Protein AF-A0A1V5STS3-F1 (afdb_monomer)

Secondary structure (DSSP, 8-state):
----------HHHHHHHHHHHHHHHHHHHHH-HHHHTT----HHHHHHHHHHHHHHT-HHHHHHHGGG--S-HHHHHHHHHH---HHHHHHHHHHHHHHHHHHHHTS--S-HHHHHHHHHHT---HHHHHHHHHHHHHHHHHHHHHSS--HHHHHHHHHHHTHHHHHHHHHHSHHHHHHHHHHHHHHHHHHHHHHHHHHHHHHHHHHHHHHHHHHHHHHHHH--HHHHHHHHHHHHHHHHH-TT----GGGG-

Mean predicted aligned error: 10.75 Å

Solvent-accessible surface area (backbone atoms only — not comparable to full-atom values): 13861 Å² total; per-residue (Å²): 142,80,80,81,79,81,62,92,67,52,72,66,58,51,52,51,54,32,47,54,44,35,50,46,52,50,51,52,40,70,70,31,70,78,57,52,69,65,78,70,81,53,65,66,43,48,52,47,51,16,49,49,55,51,42,73,71,36,68,70,46,48,72,68,43,54,90,52,56,69,93,48,70,66,57,56,56,46,56,44,69,75,45,88,50,56,69,56,39,20,47,39,28,37,52,41,16,54,50,46,52,45,39,70,31,56,67,41,88,59,56,69,74,55,51,48,43,39,53,72,66,66,53,86,47,72,64,61,56,49,26,32,52,23,20,44,49,14,19,53,35,42,30,62,74,68,74,44,91,43,73,67,31,52,36,30,42,51,42,34,78,40,44,54,61,56,42,49,50,43,43,68,36,30,65,64,50,52,52,47,52,52,54,50,51,53,52,53,51,55,54,48,52,57,50,49,56,48,49,52,51,50,53,50,47,52,56,46,48,53,53,28,52,53,25,43,51,44,24,75,74,67,66,41,73,64,29,52,54,49,26,53,53,38,52,54,52,42,39,72,72,35,83,82,58,82,82,68,75,73,77,76,109

pLDDT: mean 85.76, std 12.09, range [33.47, 98.0]

Structure (mmCIF, N/CA/C/O backbone):
data_AF-A0A1V5STS3-F1
#
_entry.id   AF-A0A1V5STS3-F1
#
loop_
_atom_site.group_PDB
_atom_site.id
_atom_site.type_symbol
_atom_site.label_atom_id
_atom_site.label_alt_id
_atom_site.label_comp_id
_atom_site.label_asym_id
_atom_site.label_entity_id
_atom_site.label_seq_id
_atom_site.pdbx_PDB_ins_code
_atom_site.Cartn_x
_atom_site.Cartn_y
_atom_site.Cartn_z
_atom_site.occupancy
_atom_site.B_iso_or_equiv
_atom_site.auth_seq_id
_atom_site.auth_comp_id
_atom_site.auth_asym_id
_atom_site.auth_atom_id
_atom_site.pdbx_PDB_model_num
ATOM 1 N N . MET A 1 1 ? 19.341 14.153 -6.797 1.00 33.47 1 MET A N 1
ATOM 2 C CA . MET A 1 1 ? 18.057 13.786 -7.427 1.00 33.47 1 MET A CA 1
ATOM 3 C C . MET A 1 1 ? 18.173 12.351 -7.895 1.00 33.47 1 MET A C 1
ATOM 5 O O . MET A 1 1 ? 18.957 12.094 -8.794 1.00 33.47 1 MET A O 1
ATOM 9 N N . GLY A 1 2 ? 17.479 11.427 -7.247 1.00 34.09 2 GLY A N 1
ATOM 10 C CA . GLY A 1 2 ? 17.520 10.009 -7.593 1.00 34.09 2 GLY A CA 1
ATOM 11 C C . GLY A 1 2 ? 16.286 9.337 -7.023 1.00 34.09 2 GLY A C 1
ATOM 12 O O . GLY A 1 2 ? 16.384 8.616 -6.042 1.00 34.09 2 GLY A O 1
ATOM 13 N N . GLY A 1 3 ? 15.119 9.674 -7.576 1.00 38.34 3 GLY A N 1
ATOM 14 C CA . GLY A 1 3 ? 13.902 8.923 -7.300 1.00 38.34 3 GLY A CA 1
ATOM 15 C C . GLY A 1 3 ? 14.048 7.569 -7.976 1.00 38.34 3 GLY A C 1
ATOM 16 O O . GLY A 1 3 ? 14.096 7.498 -9.205 1.00 38.34 3 GLY A O 1
ATOM 17 N N . PHE A 1 4 ? 14.195 6.511 -7.184 1.00 41.38 4 PHE A N 1
ATOM 18 C CA . PHE A 1 4 ? 14.101 5.151 -7.689 1.00 41.38 4 PHE A CA 1
ATOM 19 C C . PHE A 1 4 ? 12.668 4.960 -8.188 1.00 41.38 4 PHE A C 1
ATOM 21 O O . PHE A 1 4 ? 11.741 4.836 -7.401 1.00 41.38 4 PHE A O 1
ATOM 28 N N . LEU A 1 5 ? 12.497 5.028 -9.510 1.00 43.94 5 LEU A N 1
ATOM 29 C CA . LEU A 1 5 ? 11.238 4.812 -10.215 1.00 43.94 5 LEU A CA 1
ATOM 30 C C . LEU A 1 5 ? 10.739 3.382 -9.960 1.00 43.94 5 LEU A C 1
ATOM 32 O O . LEU A 1 5 ? 10.979 2.487 -10.774 1.00 43.94 5 LEU A O 1
ATOM 36 N N . PHE A 1 6 ? 9.993 3.166 -8.878 1.00 46.91 6 PHE A N 1
ATOM 37 C CA . PHE A 1 6 ? 9.051 2.057 -8.795 1.00 46.91 6 PHE A CA 1
ATOM 38 C C . PHE A 1 6 ? 7.836 2.404 -9.666 1.00 46.91 6 PHE A C 1
ATOM 40 O O . PHE A 1 6 ? 6.794 2.854 -9.231 1.00 46.91 6 PHE A O 1
ATOM 47 N N . PHE A 1 7 ? 8.051 2.251 -10.972 1.00 55.94 7 PHE A N 1
ATOM 48 C CA . PHE A 1 7 ? 7.077 2.032 -12.040 1.00 55.94 7 PHE A CA 1
ATOM 49 C C . PHE A 1 7 ? 5.691 2.699 -11.963 1.00 55.94 7 PHE A C 1
ATOM 51 O O . PHE A 1 7 ? 4.837 2.378 -11.145 1.00 55.94 7 PHE A O 1
ATOM 58 N N . GLN A 1 8 ? 5.371 3.448 -13.024 1.00 62.00 8 GLN A N 1
ATOM 59 C CA . GLN A 1 8 ? 3.995 3.560 -13.515 1.00 62.00 8 GLN A CA 1
ATOM 60 C C . GLN A 1 8 ? 3.482 2.157 -13.896 1.00 62.00 8 GLN A C 1
ATOM 62 O O . GLN A 1 8 ? 3.651 1.724 -15.036 1.00 62.00 8 GLN A O 1
ATOM 67 N N . LEU A 1 9 ? 2.926 1.427 -12.929 1.00 68.38 9 LEU A N 1
ATOM 68 C CA . LEU A 1 9 ? 2.167 0.201 -13.172 1.00 68.38 9 LEU A CA 1
ATOM 69 C C . LEU A 1 9 ? 0.995 0.533 -14.089 1.00 68.38 9 LEU A C 1
ATOM 71 O O . LEU A 1 9 ? 0.327 1.558 -13.903 1.00 68.38 9 LEU A O 1
ATOM 75 N N . SER A 1 10 ? 0.712 -0.342 -15.047 1.00 77.81 10 SER A N 1
ATOM 76 C CA . SER A 1 10 ? -0.559 -0.274 -15.759 1.00 77.81 10 SER A CA 1
ATOM 77 C C . SER A 1 10 ? -1.721 -0.498 -14.783 1.00 77.81 10 SER A C 1
ATOM 79 O O . SER A 1 10 ? -1.573 -1.130 -13.731 1.00 77.81 10 SER A O 1
ATOM 81 N N . ASN A 1 11 ? -2.907 0.004 -15.133 1.00 76.25 11 ASN A N 1
ATOM 82 C CA . ASN A 1 11 ? -4.106 -0.261 -14.334 1.00 76.25 11 ASN A CA 1
ATOM 83 C C . ASN A 1 11 ? -4.382 -1.771 -14.216 1.00 76.25 11 ASN A C 1
ATOM 85 O O . ASN A 1 11 ? -4.812 -2.224 -13.163 1.00 76.25 11 ASN A O 1
ATOM 89 N N . GLU A 1 12 ? -4.087 -2.560 -15.252 1.00 79.94 12 GLU A N 1
ATOM 90 C CA . GLU A 1 12 ? -4.292 -4.014 -15.240 1.00 79.94 12 GLU A CA 1
ATOM 91 C C . GLU A 1 12 ? -3.360 -4.738 -14.259 1.00 79.94 12 GLU A C 1
ATOM 93 O O . GLU A 1 12 ? -3.806 -5.621 -13.524 1.00 79.94 12 GLU A O 1
ATOM 98 N N . GLU A 1 13 ? -2.084 -4.346 -14.196 1.00 81.50 13 GLU A N 1
ATOM 99 C CA . GLU A 1 13 ? -1.120 -4.902 -13.235 1.00 81.50 13 GLU A CA 1
ATOM 100 C C . GLU A 1 13 ? -1.516 -4.561 -11.796 1.00 81.50 13 GLU A C 1
ATOM 102 O O . GLU A 1 13 ? -1.481 -5.428 -10.922 1.00 81.50 13 GLU A O 1
ATOM 107 N N . ARG A 1 14 ? -1.959 -3.320 -11.561 1.00 85.00 14 ARG A N 1
ATOM 108 C CA . ARG A 1 14 ? -2.473 -2.878 -10.260 1.00 85.00 14 ARG A CA 1
ATOM 109 C C . ARG A 1 14 ? -3.686 -3.699 -9.824 1.00 85.00 14 ARG A C 1
ATOM 111 O O . ARG A 1 14 ? -3.704 -4.220 -8.713 1.00 85.00 14 ARG A O 1
ATOM 118 N N . GLU A 1 15 ? -4.684 -3.829 -10.691 1.00 84.00 15 GLU A N 1
ATOM 119 C CA . GLU A 1 15 ? -5.896 -4.603 -10.405 1.00 84.00 15 GLU A CA 1
ATOM 120 C C . GLU A 1 15 ? -5.578 -6.079 -10.146 1.00 84.00 15 GLU A C 1
ATOM 122 O O . GLU A 1 15 ? -6.133 -6.686 -9.233 1.00 84.00 15 GLU A O 1
ATOM 127 N N . SER A 1 16 ? -4.645 -6.657 -10.904 1.00 85.19 16 SER A N 1
ATOM 128 C CA . SER A 1 16 ? -4.220 -8.049 -10.720 1.00 85.19 16 SER A CA 1
ATOM 129 C C . SER A 1 16 ? -3.519 -8.263 -9.376 1.00 85.19 16 SER A C 1
ATOM 131 O O . SER A 1 16 ? -3.814 -9.232 -8.679 1.00 85.19 16 SER A O 1
ATOM 133 N N . ALA A 1 17 ? -2.648 -7.333 -8.973 1.00 88.94 17 ALA A N 1
ATOM 134 C CA . ALA A 1 17 ? -1.980 -7.364 -7.674 1.00 88.94 17 ALA A CA 1
ATOM 135 C C . ALA A 1 17 ? -2.977 -7.268 -6.507 1.00 88.94 17 ALA A C 1
ATOM 137 O O . ALA A 1 17 ? -2.919 -8.054 -5.561 1.00 88.94 17 ALA A O 1
ATOM 138 N N . ILE A 1 18 ? -3.942 -6.349 -6.599 1.00 89.88 18 ILE A N 1
ATOM 139 C CA . ILE A 1 18 ? -4.995 -6.193 -5.589 1.00 89.88 18 ILE A CA 1
ATOM 140 C C . ILE A 1 18 ? -5.873 -7.448 -5.520 1.00 89.88 18 ILE A C 1
ATOM 142 O O . ILE A 1 18 ? -6.196 -7.902 -4.422 1.00 89.88 18 ILE A O 1
ATOM 146 N N . ARG A 1 19 ? -6.233 -8.047 -6.664 1.00 88.38 19 ARG A N 1
ATOM 147 C CA . ARG A 1 19 ? -7.007 -9.300 -6.707 1.00 88.38 19 ARG A CA 1
ATOM 148 C C . ARG A 1 19 ? -6.279 -10.453 -6.037 1.00 88.38 19 ARG A C 1
ATOM 150 O O . ARG A 1 19 ? -6.906 -11.153 -5.256 1.00 88.38 19 ARG A O 1
ATOM 157 N N . TYR A 1 20 ? -4.978 -10.609 -6.275 1.00 92.00 20 TYR A N 1
ATOM 158 C CA . TYR A 1 20 ? -4.179 -11.637 -5.606 1.00 92.00 20 TYR A CA 1
ATOM 159 C C . TYR A 1 20 ? -4.257 -11.506 -4.076 1.00 92.00 20 TYR A C 1
ATOM 161 O O . TYR A 1 20 ? -4.536 -12.472 -3.365 1.00 92.00 20 TYR A O 1
ATOM 169 N N . LEU A 1 21 ? -4.067 -10.289 -3.557 1.00 94.31 21 LEU A N 1
ATOM 170 C CA . LEU A 1 21 ? -4.136 -10.020 -2.117 1.00 94.31 21 LEU A CA 1
ATOM 171 C C . LEU A 1 21 ? -5.551 -10.234 -1.561 1.00 94.31 21 LEU A C 1
ATOM 173 O O . LEU A 1 21 ? -5.714 -10.779 -0.468 1.00 94.31 21 LEU A O 1
ATOM 177 N N . LEU A 1 22 ? -6.579 -9.853 -2.321 1.00 93.19 22 LEU A N 1
ATOM 178 C CA . LEU A 1 22 ? -7.971 -10.107 -1.967 1.00 93.19 22 LEU A CA 1
ATOM 179 C C . LEU A 1 22 ? -8.273 -11.612 -1.915 1.00 93.19 22 LEU A C 1
ATOM 181 O O . LEU A 1 22 ? -8.892 -12.075 -0.962 1.00 93.19 22 LEU A O 1
ATOM 185 N N . GLU A 1 23 ? -7.811 -12.392 -2.890 1.00 91.38 23 GLU A N 1
ATOM 186 C CA . GLU A 1 23 ? -7.965 -13.849 -2.906 1.00 91.38 23 GLU A CA 1
ATOM 187 C C . GLU A 1 23 ? -7.288 -14.504 -1.698 1.00 91.38 23 GLU A C 1
ATOM 189 O O . GLU A 1 23 ? -7.885 -15.384 -1.073 1.00 91.38 23 GLU A O 1
ATOM 194 N N . ALA A 1 24 ? -6.098 -14.040 -1.303 1.00 92.50 24 ALA A N 1
ATOM 195 C CA . ALA A 1 24 ? -5.427 -14.510 -0.091 1.00 92.50 24 ALA A C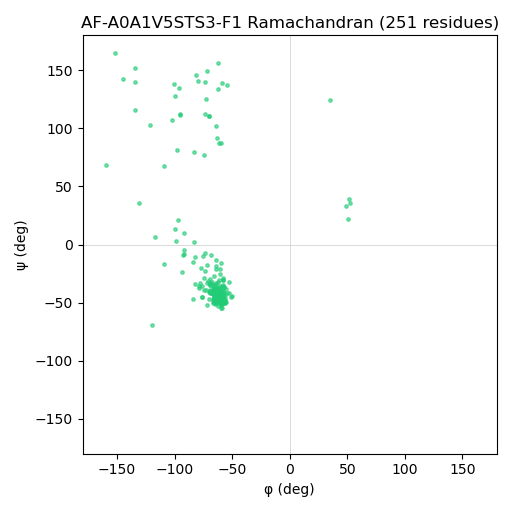A 1
ATOM 196 C C . ALA A 1 24 ? -6.271 -14.245 1.172 1.00 92.50 24 ALA A C 1
ATOM 198 O O . ALA A 1 24 ? -6.468 -15.146 1.994 1.00 92.50 24 ALA A O 1
ATOM 199 N N . ILE A 1 25 ? -6.839 -13.038 1.298 1.00 93.00 25 ILE A N 1
ATOM 200 C CA . ILE A 1 25 ? -7.749 -12.665 2.395 1.00 93.00 25 ILE A CA 1
ATOM 201 C C . ILE A 1 25 ? -8.980 -13.579 2.424 1.00 93.00 25 ILE A C 1
ATOM 203 O O . ILE A 1 25 ? -9.309 -14.145 3.471 1.00 93.00 25 ILE A O 1
ATOM 207 N N . LEU A 1 26 ? -9.650 -13.752 1.281 1.00 90.19 26 LEU A N 1
ATOM 208 C CA . LEU A 1 26 ? -10.866 -14.562 1.171 1.00 90.19 26 LEU A CA 1
ATOM 209 C C . LEU A 1 26 ? -10.588 -16.038 1.481 1.00 90.19 26 LEU A C 1
ATOM 211 O O . LEU A 1 26 ? -11.335 -16.661 2.234 1.00 90.19 26 LEU A O 1
ATOM 215 N N . LYS A 1 27 ? -9.466 -16.580 0.998 1.00 89.38 27 LYS A N 1
ATOM 216 C CA . LYS A 1 27 ? -9.027 -17.952 1.279 1.00 89.38 27 LYS A CA 1
ATOM 217 C C . LYS A 1 27 ? -8.834 -18.197 2.776 1.00 89.38 27 LYS A C 1
ATOM 219 O O . LYS A 1 27 ? -9.274 -19.225 3.295 1.00 89.38 27 LYS A O 1
ATOM 224 N N . VAL A 1 28 ? -8.193 -17.274 3.493 1.00 89.44 28 VAL A N 1
ATOM 225 C CA . VAL A 1 28 ? -8.014 -17.381 4.951 1.00 89.44 28 VAL A CA 1
ATOM 226 C C . VAL A 1 28 ? -9.345 -17.283 5.689 1.00 89.44 28 VAL A C 1
ATOM 228 O O . VAL A 1 28 ? -9.585 -18.064 6.609 1.00 89.44 28 VAL A O 1
ATOM 231 N N . ARG A 1 29 ? -10.214 -16.355 5.282 1.00 85.56 29 ARG A N 1
ATOM 232 C CA . ARG A 1 29 ? -11.552 -16.199 5.862 1.00 85.56 29 ARG A CA 1
ATOM 233 C C . ARG A 1 29 ? -12.370 -17.485 5.735 1.00 85.56 29 ARG A C 1
ATOM 235 O O . ARG A 1 29 ? -12.941 -17.935 6.723 1.00 85.56 29 ARG A O 1
ATOM 242 N N . ASP A 1 30 ? -12.402 -18.072 4.543 1.00 84.25 30 ASP A N 1
ATOM 243 C CA . ASP A 1 30 ? -13.254 -19.226 4.235 1.00 84.25 30 ASP A CA 1
ATOM 244 C C . ASP A 1 30 ? -12.720 -20.526 4.849 1.00 84.25 30 ASP A C 1
ATOM 246 O O . ASP A 1 30 ? -13.488 -21.425 5.188 1.00 84.25 30 ASP A O 1
ATOM 250 N N . SER A 1 31 ? -11.400 -20.622 5.025 1.00 83.12 31 SER A N 1
ATOM 251 C CA . SER A 1 31 ? -10.750 -21.796 5.615 1.00 83.12 31 SER A CA 1
ATOM 252 C C . SER A 1 31 ? -10.721 -21.798 7.144 1.00 83.12 31 SER A C 1
ATOM 254 O O . SER A 1 31 ? -10.461 -22.847 7.732 1.00 83.12 31 SER A O 1
ATOM 256 N N . ASP A 1 32 ? -10.982 -20.667 7.808 1.00 80.12 32 ASP A N 1
ATOM 257 C CA . ASP A 1 32 ? -11.026 -20.580 9.268 1.00 80.12 32 ASP A CA 1
ATOM 258 C C . ASP A 1 32 ? -12.465 -20.719 9.797 1.00 80.12 32 ASP A C 1
ATOM 260 O O . ASP A 1 32 ? -13.265 -19.790 9.664 1.00 80.12 32 ASP A O 1
ATOM 264 N N . PRO A 1 33 ? -12.805 -21.822 10.490 1.00 76.06 33 PRO A N 1
ATOM 265 C CA . PRO A 1 33 ? -14.141 -22.017 11.040 1.00 76.06 33 PRO A CA 1
ATOM 266 C C . PRO A 1 33 ? -14.568 -20.954 12.057 1.00 76.06 33 PRO A C 1
ATOM 268 O O . PRO A 1 33 ? -15.767 -20.800 12.278 1.00 76.06 33 PRO A O 1
ATOM 271 N N . GLU A 1 34 ? -13.645 -20.274 12.744 1.00 73.81 34 GLU A N 1
ATOM 272 C CA . GLU A 1 34 ? -13.985 -19.182 13.671 1.00 73.81 34 GLU A CA 1
ATOM 273 C C . GLU A 1 34 ? -14.347 -17.893 12.931 1.00 73.81 34 GLU A C 1
ATOM 275 O O . GLU A 1 34 ? -15.249 -17.177 13.364 1.00 73.81 34 GLU A O 1
ATOM 280 N N . LEU A 1 35 ? -13.686 -17.619 11.803 1.00 73.38 35 LEU A N 1
ATOM 281 C CA . LEU A 1 35 ? -13.970 -16.453 10.965 1.00 73.38 35 LEU A CA 1
ATOM 282 C C . LEU A 1 35 ? -15.218 -16.684 10.100 1.00 73.38 35 LEU A C 1
ATOM 284 O O . LEU A 1 35 ? -16.045 -15.785 9.963 1.00 73.38 35 LEU A O 1
ATOM 288 N N . ALA A 1 36 ? -15.406 -17.906 9.595 1.00 68.56 36 ALA A N 1
ATOM 289 C CA . ALA A 1 36 ? -16.532 -18.282 8.744 1.00 68.56 36 ALA A CA 1
ATOM 290 C C . ALA A 1 36 ? -17.880 -18.356 9.491 1.00 68.56 36 ALA A C 1
ATOM 292 O O . ALA A 1 36 ? -18.927 -18.075 8.913 1.00 68.56 36 ALA A O 1
ATOM 293 N N . ARG A 1 37 ? -17.889 -18.720 10.785 1.00 61.03 37 ARG A N 1
ATOM 294 C CA . ARG A 1 37 ? -19.131 -18.948 11.559 1.00 61.03 37 ARG A CA 1
ATOM 295 C C . ARG A 1 37 ? -19.928 -17.689 11.901 1.00 61.03 37 ARG A C 1
ATOM 297 O O . ARG A 1 37 ? -21.087 -17.804 12.287 1.00 61.03 37 ARG A O 1
ATOM 304 N N . GLY A 1 38 ? -19.331 -16.506 11.823 1.00 58.19 38 GLY A N 1
ATOM 305 C CA . GLY A 1 38 ? -19.933 -15.312 12.411 1.00 58.19 38 GLY A CA 1
ATOM 306 C C . GLY A 1 38 ? -20.825 -14.463 11.508 1.00 58.19 38 GLY A C 1
ATOM 307 O O . GLY A 1 38 ? -21.165 -13.357 11.916 1.00 58.19 38 GLY A O 1
ATOM 308 N N . ASN A 1 39 ? -21.193 -14.922 10.302 1.00 54.47 39 ASN A N 1
ATOM 309 C CA . ASN A 1 39 ? -21.866 -14.082 9.292 1.00 54.47 39 ASN A CA 1
ATOM 310 C C . ASN A 1 39 ? -21.150 -12.727 9.088 1.00 54.47 39 ASN A C 1
ATOM 312 O O . ASN A 1 39 ? -21.782 -11.693 8.864 1.00 54.47 39 ASN A O 1
ATOM 316 N N . PHE A 1 40 ? -19.821 -12.715 9.221 1.00 60.09 40 PHE A N 1
ATOM 317 C CA . PHE A 1 40 ? -19.004 -11.514 9.104 1.00 60.09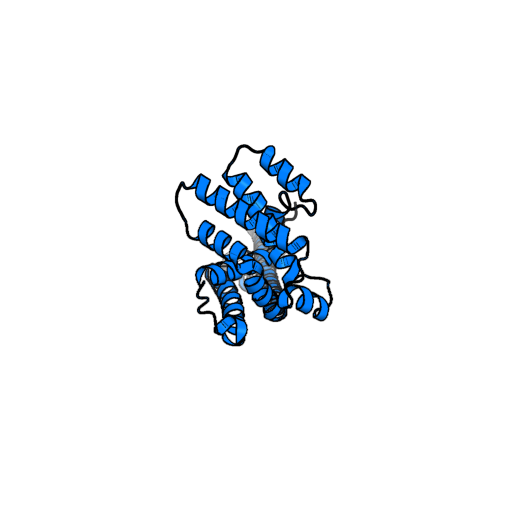 40 PHE A CA 1
ATOM 318 C C . PHE A 1 40 ? -18.719 -11.240 7.623 1.00 60.09 40 PHE A C 1
ATOM 320 O O . PHE A 1 40 ? -17.663 -11.584 7.096 1.00 60.09 40 PHE A O 1
ATOM 327 N N . PHE A 1 41 ? -19.704 -10.656 6.948 1.00 64.00 41 PHE A N 1
ATOM 328 C CA . PHE A 1 41 ? -19.612 -10.230 5.554 1.00 64.00 41 PHE A CA 1
ATOM 329 C C . PHE A 1 41 ? -19.292 -8.737 5.512 1.00 64.00 41 PHE A C 1
ATOM 331 O O . PHE A 1 41 ? -20.176 -7.890 5.437 1.00 64.00 41 PHE A O 1
ATOM 338 N N . ASP A 1 42 ? -18.008 -8.429 5.679 1.00 86.25 42 ASP A N 1
ATOM 339 C CA . ASP A 1 42 ? -17.471 -7.088 5.465 1.00 86.25 42 ASP A CA 1
ATOM 340 C C . ASP A 1 42 ? -16.601 -7.122 4.194 1.00 86.25 42 ASP A C 1
ATOM 342 O O . ASP A 1 42 ? -15.371 -7.057 4.241 1.00 86.25 42 ASP A O 1
ATOM 346 N N . GLU A 1 43 ? -17.238 -7.322 3.030 1.00 88.50 43 GLU A N 1
ATOM 347 C CA . GLU A 1 43 ? -16.563 -7.332 1.722 1.00 88.50 43 GLU A CA 1
ATOM 348 C C . GLU A 1 43 ? -15.779 -6.040 1.483 1.00 88.50 43 GLU A C 1
ATOM 350 O O . GLU A 1 43 ? -14.670 -6.071 0.954 1.00 88.50 43 GLU A O 1
ATOM 355 N N . ASP A 1 44 ? -16.336 -4.916 1.921 1.00 93.12 44 ASP A N 1
ATOM 356 C CA . ASP A 1 44 ? -15.715 -3.598 1.868 1.00 93.12 44 ASP A CA 1
ATOM 357 C C . ASP A 1 44 ? -14.415 -3.527 2.681 1.00 93.12 44 ASP A C 1
ATOM 359 O O . ASP A 1 44 ? -13.430 -2.955 2.209 1.00 93.12 44 ASP A O 1
ATOM 363 N N . VAL A 1 45 ? -14.366 -4.163 3.855 1.00 94.69 45 VAL A N 1
ATOM 364 C CA . VAL A 1 45 ? -13.137 -4.252 4.654 1.00 94.69 45 VAL A CA 1
ATOM 365 C C . VAL A 1 45 ? -12.111 -5.160 3.979 1.00 94.69 45 VAL A C 1
ATOM 367 O O . VAL A 1 45 ? -10.936 -4.805 3.933 1.00 94.69 45 VAL A O 1
ATOM 370 N N . ASN A 1 46 ? -12.521 -6.287 3.390 1.00 93.19 46 ASN A N 1
ATOM 371 C CA . ASN A 1 46 ? -11.592 -7.158 2.655 1.00 93.19 46 ASN A CA 1
ATOM 372 C C . ASN A 1 46 ? -10.943 -6.416 1.478 1.00 93.19 46 ASN A C 1
ATOM 374 O O . ASN A 1 46 ? -9.728 -6.487 1.288 1.00 93.19 46 ASN A O 1
ATOM 378 N N . VAL A 1 47 ? -11.744 -5.659 0.723 1.00 94.31 47 VAL A N 1
ATOM 379 C CA . VAL A 1 47 ? -11.253 -4.813 -0.370 1.00 94.31 47 VAL A CA 1
ATOM 380 C C . VAL A 1 47 ? -10.306 -3.741 0.165 1.00 94.31 47 VAL A C 1
ATOM 382 O O . VAL A 1 47 ? -9.233 -3.549 -0.407 1.00 94.31 47 VAL A O 1
ATOM 385 N N . TYR A 1 48 ? -10.650 -3.079 1.271 1.00 96.44 48 TYR A N 1
ATOM 386 C CA . TYR A 1 48 ? -9.782 -2.083 1.900 1.00 96.44 48 TYR A CA 1
ATOM 387 C C . TYR A 1 48 ? -8.432 -2.668 2.319 1.00 96.44 48 TYR A C 1
ATOM 389 O O . TYR A 1 48 ? -7.397 -2.094 1.997 1.00 96.44 48 TYR A O 1
ATOM 397 N N . LEU A 1 49 ? -8.425 -3.822 2.990 1.00 96.69 49 LEU A N 1
ATOM 398 C CA . LEU A 1 49 ? -7.197 -4.480 3.435 1.00 96.69 49 LEU A CA 1
ATOM 399 C C . LEU A 1 49 ? -6.322 -4.907 2.251 1.00 96.69 49 LEU A C 1
ATOM 401 O O . LEU A 1 49 ? -5.110 -4.720 2.308 1.00 96.69 49 LEU A O 1
ATOM 405 N N . ALA A 1 50 ? -6.912 -5.408 1.161 1.00 95.62 50 ALA A N 1
ATOM 406 C CA . ALA A 1 50 ? -6.166 -5.730 -0.056 1.00 95.62 50 ALA A CA 1
ATOM 407 C C . ALA A 1 50 ? -5.490 -4.484 -0.657 1.00 95.62 50 ALA A C 1
ATOM 409 O O . ALA A 1 50 ? -4.309 -4.522 -1.000 1.00 95.62 50 ALA A O 1
ATOM 410 N N . HIS A 1 51 ? -6.211 -3.359 -0.724 1.00 95.19 51 HIS A N 1
ATOM 411 C CA . HIS A 1 51 ? -5.652 -2.087 -1.190 1.00 95.19 51 HIS A CA 1
ATOM 412 C C . HIS A 1 51 ? -4.577 -1.543 -0.248 1.00 95.19 51 HIS A C 1
ATOM 414 O O . HIS A 1 51 ? -3.573 -1.017 -0.720 1.00 95.19 51 HIS A O 1
ATOM 420 N N . LEU A 1 52 ? -4.766 -1.678 1.067 1.00 96.44 52 LEU A N 1
ATOM 421 C CA . LEU A 1 52 ? -3.777 -1.280 2.061 1.00 96.44 52 LEU A CA 1
ATOM 422 C C . LEU A 1 52 ? -2.487 -2.086 1.892 1.00 96.44 52 LEU A C 1
ATOM 424 O O . LEU A 1 52 ? -1.420 -1.497 1.791 1.00 96.44 52 LEU A O 1
ATOM 428 N N . LEU A 1 53 ? -2.569 -3.414 1.803 1.00 96.06 53 LEU A N 1
ATOM 429 C CA . LEU A 1 53 ? -1.399 -4.274 1.599 1.00 96.06 53 LEU A CA 1
ATOM 430 C C . LEU A 1 53 ? -0.693 -3.963 0.280 1.00 96.06 53 LEU A C 1
ATOM 432 O O . LEU A 1 53 ? 0.531 -3.868 0.247 1.00 96.06 53 LEU A O 1
ATOM 436 N N . PHE A 1 54 ? -1.456 -3.738 -0.791 1.00 93.94 54 PHE A N 1
ATOM 437 C CA . PHE A 1 54 ? -0.884 -3.305 -2.058 1.00 93.94 54 PHE A CA 1
ATOM 438 C C . PHE A 1 54 ? -0.146 -1.969 -1.903 1.00 93.94 54 PHE A C 1
ATOM 440 O O . PHE A 1 54 ? 1.014 -1.873 -2.289 1.00 93.94 54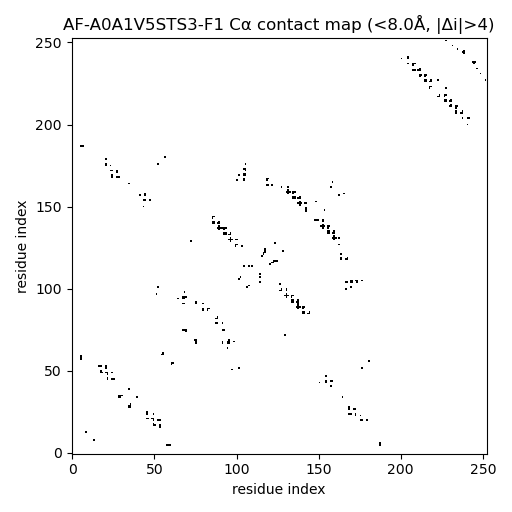 PHE A O 1
ATOM 447 N N . ALA A 1 55 ? -0.760 -0.966 -1.271 1.00 92.44 55 ALA A N 1
ATOM 448 C CA . ALA A 1 55 ? -0.119 0.322 -1.016 1.00 92.44 55 ALA A CA 1
ATOM 449 C C . ALA A 1 55 ? 1.159 0.178 -0.170 1.00 92.44 55 ALA A C 1
ATOM 451 O O . ALA A 1 55 ? 2.178 0.758 -0.520 1.00 92.44 55 ALA A O 1
ATOM 452 N N . MET A 1 56 ? 1.153 -0.666 0.866 1.00 92.62 56 MET A N 1
ATOM 453 C CA . MET A 1 56 ? 2.328 -0.947 1.706 1.00 92.62 56 MET A CA 1
ATOM 454 C C . MET A 1 56 ? 3.481 -1.618 0.942 1.00 92.62 56 MET A C 1
ATOM 456 O O . MET A 1 56 ? 4.619 -1.589 1.410 1.00 92.62 56 MET A O 1
ATOM 460 N N . SER A 1 57 ? 3.216 -2.218 -0.222 1.00 90.00 57 SER A N 1
ATOM 461 C CA . SER A 1 57 ? 4.255 -2.769 -1.100 1.00 90.00 57 SER A CA 1
ATOM 462 C C . SER A 1 57 ? 4.921 -1.718 -2.001 1.00 90.00 57 SER A C 1
ATOM 464 O O . SER A 1 57 ? 5.946 -2.011 -2.617 1.00 90.00 57 SER A O 1
ATOM 466 N N . LEU A 1 58 ? 4.366 -0.502 -2.066 1.00 87.19 58 LEU A N 1
ATOM 467 C CA . LEU A 1 58 ? 4.837 0.586 -2.922 1.00 87.19 58 LEU A CA 1
ATOM 468 C C . LEU A 1 58 ?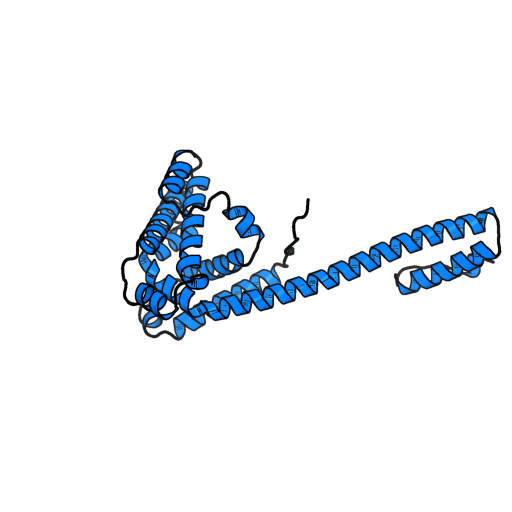 5.698 1.583 -2.128 1.00 87.19 58 LEU A C 1
ATOM 470 O O . LEU A 1 58 ? 5.229 2.108 -1.115 1.00 87.19 58 LEU A O 1
ATOM 474 N N . PRO A 1 59 ? 6.922 1.910 -2.579 1.00 85.06 59 PRO A N 1
ATOM 475 C CA . PRO A 1 59 ? 7.762 2.925 -1.935 1.00 85.06 59 PRO A CA 1
ATOM 476 C C . PRO A 1 59 ? 7.097 4.299 -1.837 1.00 85.06 59 PRO A C 1
ATOM 478 O O . PRO A 1 59 ? 7.223 4.969 -0.818 1.00 85.06 59 PRO A O 1
ATOM 481 N N . GLU A 1 60 ? 6.320 4.689 -2.850 1.00 85.50 60 GLU A N 1
ATOM 482 C CA . GLU A 1 60 ? 5.650 5.991 -2.909 1.00 85.50 60 GLU A CA 1
ATOM 483 C C . GLU A 1 60 ? 4.658 6.180 -1.759 1.00 85.50 60 GLU A C 1
ATOM 485 O O . GLU A 1 60 ? 4.426 7.300 -1.306 1.00 85.50 60 GLU A O 1
ATOM 490 N N . TYR A 1 61 ? 4.055 5.087 -1.282 1.00 89.06 61 TYR A N 1
ATOM 491 C CA . TYR A 1 61 ? 3.185 5.142 -0.117 1.00 89.06 61 TYR A CA 1
ATOM 492 C C . TYR A 1 61 ? 3.980 5.446 1.153 1.00 89.06 61 TYR A C 1
ATOM 494 O O . TYR A 1 61 ? 3.530 6.257 1.958 1.00 89.06 61 TYR A O 1
ATOM 502 N N . HIS A 1 62 ? 5.159 4.837 1.317 1.00 89.31 62 HIS A N 1
ATOM 503 C CA . HIS A 1 62 ? 6.033 5.088 2.466 1.00 89.31 62 HIS A CA 1
ATOM 504 C C . HIS A 1 62 ? 6.536 6.527 2.464 1.00 89.31 62 HIS A C 1
ATOM 506 O O . HIS A 1 62 ? 6.371 7.203 3.470 1.00 89.31 62 HIS A O 1
ATOM 512 N N . ASP A 1 63 ? 7.010 7.036 1.325 1.00 89.62 63 ASP A N 1
ATOM 513 C CA . ASP A 1 63 ? 7.448 8.435 1.192 1.00 89.62 63 ASP A CA 1
ATOM 514 C C . ASP A 1 63 ? 6.334 9.435 1.557 1.00 89.62 63 ASP A C 1
ATOM 516 O O . ASP A 1 63 ? 6.582 10.493 2.134 1.00 89.62 63 ASP A O 1
ATOM 520 N N . MET A 1 64 ? 5.087 9.100 1.219 1.00 92.00 64 MET A N 1
ATOM 521 C CA . MET A 1 64 ? 3.915 9.930 1.493 1.00 92.00 64 MET A CA 1
ATOM 522 C C . MET A 1 64 ? 3.436 9.816 2.951 1.00 92.00 64 MET A C 1
ATOM 524 O O . MET A 1 64 ? 2.977 10.803 3.527 1.00 92.00 64 MET A O 1
ATOM 528 N N . ALA A 1 65 ? 3.541 8.629 3.553 1.00 92.19 65 ALA A N 1
ATOM 529 C CA . ALA A 1 65 ? 3.096 8.345 4.914 1.00 92.19 65 ALA A CA 1
ATOM 530 C C . ALA A 1 65 ? 4.112 8.761 5.991 1.00 92.19 65 ALA A C 1
ATOM 532 O O . ALA A 1 65 ? 3.692 9.187 7.067 1.00 92.19 65 ALA A O 1
ATOM 533 N N . ASP A 1 66 ? 5.414 8.659 5.709 1.00 93.62 66 ASP A N 1
ATOM 534 C CA . ASP A 1 66 ? 6.522 8.865 6.655 1.00 93.62 66 ASP A CA 1
ATOM 535 C C . ASP A 1 66 ? 6.425 10.176 7.462 1.00 93.62 66 ASP A C 1
ATOM 537 O O . ASP A 1 66 ? 6.513 10.113 8.690 1.00 93.62 66 ASP A O 1
ATOM 541 N N . PRO A 1 67 ? 6.090 11.342 6.864 1.00 94.69 67 PRO A N 1
ATOM 542 C CA . PRO A 1 67 ? 5.966 12.598 7.612 1.00 94.69 67 PRO A CA 1
ATOM 543 C C . PRO A 1 67 ? 4.853 12.615 8.668 1.00 94.69 67 PRO A C 1
ATOM 545 O O . PRO A 1 67 ? 4.786 13.538 9.479 1.00 94.69 67 PRO A O 1
ATOM 548 N N . PHE A 1 68 ? 3.943 11.641 8.630 1.00 95.44 68 PHE A N 1
ATOM 549 C CA . PHE A 1 68 ? 2.775 11.559 9.499 1.00 95.44 68 PHE A CA 1
ATOM 550 C C . PHE A 1 68 ? 2.798 10.327 10.401 1.00 95.44 68 PHE A C 1
ATOM 552 O O . PHE A 1 68 ? 1.811 10.079 11.094 1.00 95.44 68 PHE A O 1
ATOM 559 N N . LEU A 1 69 ? 3.883 9.551 10.412 1.00 95.56 69 LEU A N 1
ATOM 560 C CA . LEU A 1 69 ? 4.033 8.370 11.257 1.00 95.56 69 LEU A CA 1
ATOM 561 C C . LEU A 1 69 ? 4.798 8.699 12.535 1.00 95.56 69 LEU A C 1
ATOM 563 O O . LEU A 1 69 ? 5.851 9.325 12.503 1.00 95.56 69 LEU A O 1
ATOM 567 N N . SER A 1 70 ? 4.296 8.220 13.674 1.00 94.38 70 SER A N 1
ATOM 568 C CA . SER A 1 70 ? 5.055 8.264 14.924 1.00 94.38 70 SER A CA 1
ATOM 569 C C . SER A 1 70 ? 4.792 7.051 15.812 1.00 94.38 70 SER A C 1
ATOM 571 O O . SER A 1 70 ? 3.674 6.536 15.949 1.00 94.38 70 SER A O 1
ATOM 573 N N . SER A 1 71 ? 5.854 6.594 16.475 1.00 89.56 71 SER A N 1
ATOM 574 C CA . SER A 1 71 ? 5.756 5.594 17.534 1.00 89.56 71 SER A CA 1
ATOM 575 C C . SER A 1 71 ? 5.173 6.167 18.830 1.00 89.56 71 SER A C 1
ATOM 577 O O . SER A 1 71 ? 4.617 5.395 19.610 1.00 89.56 71 SER A O 1
ATOM 579 N N . GLU A 1 72 ? 5.251 7.484 19.053 1.00 93.00 72 GLU A N 1
ATOM 580 C CA . GLU A 1 72 ? 4.830 8.167 20.283 1.00 93.00 72 GLU A CA 1
ATOM 581 C C . GLU A 1 72 ? 3.395 8.728 20.162 1.00 93.00 72 GLU A C 1
ATOM 583 O O . GLU A 1 72 ? 3.154 9.696 19.437 1.00 93.00 72 GLU A O 1
ATOM 588 N N . PRO A 1 73 ? 2.411 8.187 20.909 1.00 92.94 73 PRO A N 1
ATOM 589 C CA . PRO A 1 73 ? 1.021 8.642 20.832 1.00 92.94 73 PRO A CA 1
ATOM 590 C C . PRO A 1 73 ? 0.804 10.129 21.129 1.00 92.94 73 PRO A C 1
ATOM 592 O O . PRO A 1 73 ? -0.142 10.738 20.610 1.00 92.94 73 PRO A O 1
ATOM 595 N N . LYS A 1 74 ? 1.645 10.724 21.984 1.00 94.25 74 LYS A N 1
ATOM 596 C CA . LYS A 1 74 ? 1.554 12.152 22.315 1.00 94.25 74 LYS A CA 1
ATOM 597 C C . LYS A 1 74 ? 1.867 13.036 21.116 1.00 94.25 74 LYS A C 1
ATOM 599 O O . LYS A 1 74 ? 1.187 14.040 20.939 1.00 94.25 74 LYS A O 1
ATOM 604 N N . GLU A 1 75 ? 2.837 12.647 20.298 1.00 95.88 75 GLU A N 1
ATOM 605 C CA . GLU A 1 75 ? 3.240 13.393 19.108 1.00 95.88 75 GLU A CA 1
ATOM 606 C C . GLU A 1 75 ? 2.119 13.408 18.062 1.00 95.88 75 GLU A C 1
ATOM 608 O O . GLU A 1 75 ? 1.725 14.475 17.603 1.00 95.88 75 GLU A O 1
ATOM 613 N N . ILE A 1 76 ? 1.492 12.254 17.808 1.00 96.06 76 ILE A N 1
ATOM 614 C CA . ILE A 1 76 ? 0.319 12.144 16.920 1.00 96.06 76 ILE A CA 1
ATOM 615 C C . ILE A 1 76 ? -0.803 13.079 17.385 1.00 96.06 76 ILE A C 1
ATOM 617 O O . ILE A 1 76 ? -1.409 13.804 16.596 1.00 96.06 76 ILE A O 1
ATOM 621 N N . THR A 1 77 ? -1.082 13.073 18.691 1.00 94.75 77 THR A N 1
ATOM 622 C CA . THR A 1 77 ? -2.121 13.926 19.280 1.00 94.75 77 THR A CA 1
ATOM 623 C C . THR A 1 77 ? -1.774 15.410 19.148 1.00 94.75 77 THR A C 1
ATOM 625 O O . THR A 1 77 ? -2.669 16.234 18.965 1.00 94.75 77 THR A O 1
ATOM 628 N N . GLU A 1 78 ? -0.495 15.758 19.244 1.00 96.56 78 GLU A N 1
ATOM 629 C CA . GLU A 1 78 ? -0.008 17.124 19.092 1.00 96.56 78 GLU A CA 1
ATOM 630 C C . GLU A 1 78 ? -0.115 17.603 17.638 1.00 96.56 78 GLU A C 1
ATOM 632 O O . GLU A 1 78 ? -0.701 18.656 17.397 1.00 96.56 78 GLU A O 1
ATOM 637 N N . TRP A 1 79 ? 0.312 16.804 16.655 1.00 96.94 79 TRP A N 1
ATOM 638 C CA . TRP A 1 79 ? 0.160 17.133 15.230 1.00 96.94 79 TRP A CA 1
ATOM 639 C C . TRP A 1 79 ? -1.295 17.399 14.843 1.00 96.94 79 TRP A C 1
ATOM 641 O O . TRP A 1 79 ? -1.601 18.377 14.162 1.00 96.94 79 TRP A O 1
ATOM 651 N N . VAL A 1 80 ? -2.218 16.568 15.335 1.00 96.25 80 VAL A N 1
ATOM 652 C CA . VAL A 1 80 ? -3.661 16.735 15.106 1.00 96.25 80 VAL A CA 1
ATOM 653 C C . VAL A 1 80 ? -4.183 18.044 15.704 1.00 96.25 80 VAL A C 1
ATOM 655 O O . VAL A 1 80 ? -5.054 18.676 15.106 1.00 96.25 80 VAL A O 1
ATOM 658 N N . LYS A 1 81 ? -3.678 18.460 16.873 1.00 95.12 81 LYS A N 1
ATOM 659 C CA . LYS A 1 81 ? -4.061 19.730 17.513 1.00 95.12 81 LYS A CA 1
ATOM 660 C C . LYS A 1 81 ? -3.494 20.947 16.789 1.00 95.12 81 LYS A C 1
ATOM 662 O O . LYS A 1 81 ? -4.144 21.986 16.789 1.00 95.12 81 LYS A O 1
ATOM 667 N N . GLN A 1 82 ? -2.305 20.822 16.205 1.00 95.94 82 GLN A N 1
ATOM 668 C CA . GLN A 1 82 ? -1.607 21.915 15.526 1.00 95.94 82 GLN A CA 1
ATOM 669 C C . GLN A 1 82 ? -2.166 22.230 14.136 1.00 95.94 82 GLN A C 1
ATOM 671 O O . GLN A 1 82 ? -1.946 23.328 13.631 1.00 95.94 82 GLN A O 1
ATOM 676 N N . THR A 1 83 ? -2.887 21.296 13.515 1.00 94.62 83 THR A N 1
ATOM 677 C CA . THR A 1 83 ? -3.564 21.534 12.237 1.00 94.62 83 THR A CA 1
ATOM 678 C C . THR A 1 83 ? -5.045 21.815 12.432 1.00 94.62 83 THR A C 1
ATOM 680 O O . THR A 1 83 ? -5.712 21.118 13.194 1.00 94.62 83 THR A O 1
ATOM 683 N N . ASP A 1 84 ? -5.579 22.789 11.698 1.00 93.62 84 ASP A N 1
ATOM 684 C CA . ASP A 1 84 ? -7.020 23.044 11.603 1.00 93.62 84 ASP A CA 1
ATOM 685 C C . ASP A 1 84 ? -7.683 22.321 10.427 1.00 93.62 84 ASP A C 1
ATOM 687 O O . ASP A 1 84 ? -8.911 22.284 10.360 1.00 93.62 84 ASP A O 1
ATOM 691 N N . ASP A 1 85 ? -6.902 21.711 9.528 1.00 95.38 85 ASP A N 1
ATOM 692 C CA . ASP A 1 85 ? -7.427 20.981 8.375 1.00 95.38 85 ASP A CA 1
ATOM 693 C C . ASP A 1 85 ? -8.036 19.633 8.811 1.00 95.38 85 ASP A C 1
ATOM 695 O O . ASP A 1 85 ? -7.305 18.719 9.220 1.00 95.38 85 ASP A O 1
ATOM 699 N N . PRO A 1 86 ? -9.368 19.452 8.698 1.00 92.94 86 PRO A N 1
ATOM 700 C CA . PRO A 1 86 ? -10.017 18.201 9.064 1.00 92.94 86 PRO A CA 1
ATOM 701 C C . PRO A 1 86 ? -9.550 17.011 8.215 1.00 92.94 86 PRO A C 1
ATOM 703 O O . PRO A 1 86 ? -9.476 15.898 8.740 1.00 92.94 86 PRO A O 1
ATOM 706 N N . MET A 1 87 ? -9.202 17.230 6.938 1.00 94.06 87 MET A N 1
ATOM 707 C CA . MET A 1 87 ? -8.661 16.183 6.063 1.00 94.06 87 MET A CA 1
ATOM 708 C C . MET A 1 87 ? -7.315 15.696 6.581 1.00 94.06 87 MET A C 1
ATOM 710 O O . MET A 1 87 ? -7.094 14.487 6.656 1.00 94.06 87 MET A O 1
ATOM 714 N N . LEU A 1 88 ? -6.449 16.617 7.007 1.00 95.62 88 LEU A N 1
ATOM 715 C CA . LEU A 1 88 ? -5.156 16.264 7.574 1.00 95.62 88 LEU A CA 1
ATOM 716 C C . LEU A 1 88 ? -5.300 15.521 8.909 1.00 95.62 88 LEU A C 1
ATOM 718 O O . LEU A 1 88 ? -4.624 14.518 9.118 1.00 95.62 88 LEU A O 1
ATOM 722 N N . ARG A 1 89 ? -6.228 15.935 9.785 1.00 96.94 89 ARG A N 1
ATOM 723 C CA . ARG A 1 89 ? -6.519 15.213 11.044 1.00 96.94 89 ARG A CA 1
ATOM 724 C C . ARG A 1 89 ? -6.980 13.780 10.788 1.00 96.94 89 ARG A C 1
ATOM 726 O O . ARG A 1 89 ? -6.488 12.851 11.425 1.00 96.94 89 ARG A O 1
ATOM 733 N N . TYR A 1 90 ? -7.914 13.605 9.852 1.00 96.38 90 TYR A N 1
ATOM 734 C CA . TYR A 1 90 ? -8.351 12.288 9.390 1.00 96.38 90 TYR A CA 1
ATOM 735 C C . TYR A 1 90 ? -7.160 11.457 8.897 1.00 96.38 90 TYR A C 1
ATOM 737 O O . TYR A 1 90 ? -6.991 10.310 9.312 1.00 96.38 90 TYR A O 1
ATOM 745 N N . PHE A 1 91 ? -6.333 12.054 8.041 1.00 96.12 91 PHE A N 1
ATOM 746 C CA . PHE A 1 91 ? -5.220 11.383 7.393 1.00 96.12 91 PHE A CA 1
ATOM 747 C C . PHE A 1 91 ? -4.149 10.920 8.392 1.00 96.12 91 PHE A C 1
ATOM 749 O O . PHE A 1 91 ? -3.773 9.749 8.365 1.00 96.12 91 PHE A O 1
ATOM 756 N N . ILE A 1 92 ? -3.740 11.785 9.329 1.00 97.69 92 ILE A N 1
ATOM 757 C CA . ILE A 1 92 ? -2.765 11.464 10.385 1.00 97.69 92 ILE A CA 1
ATOM 758 C C . ILE A 1 92 ? -3.225 10.247 11.194 1.00 97.69 92 ILE A C 1
ATOM 760 O O . ILE A 1 92 ? -2.468 9.288 11.363 1.00 97.69 92 ILE A O 1
ATOM 764 N N . TYR A 1 93 ? -4.473 10.242 11.677 1.00 98.00 93 TYR A N 1
ATOM 765 C CA . TYR A 1 93 ? -4.979 9.099 12.438 1.00 98.00 93 TYR A CA 1
ATOM 766 C C . TYR A 1 93 ? -5.064 7.833 11.591 1.00 98.00 93 TYR A C 1
ATOM 768 O O . TYR A 1 93 ? -4.641 6.774 12.051 1.00 98.00 93 TYR A O 1
ATOM 776 N N . LYS A 1 94 ? -5.568 7.935 10.356 1.00 97.12 94 LYS A N 1
ATOM 777 C CA . LYS A 1 94 ? -5.700 6.786 9.458 1.00 97.12 94 LYS A CA 1
ATOM 778 C C . LYS A 1 94 ? -4.349 6.127 9.191 1.00 97.12 94 LYS A C 1
ATOM 780 O O . LYS A 1 94 ? -4.226 4.923 9.378 1.00 97.12 94 LYS A O 1
ATOM 785 N N . VAL A 1 95 ? -3.341 6.901 8.796 1.00 97.00 95 VAL A N 1
ATOM 786 C CA . VAL A 1 95 ? -2.012 6.374 8.454 1.00 97.00 95 VAL A CA 1
ATOM 787 C C . VAL A 1 95 ? -1.358 5.686 9.651 1.00 97.00 95 VAL A C 1
ATOM 789 O O . VAL A 1 95 ? -0.835 4.583 9.508 1.00 97.00 95 VAL A O 1
ATOM 792 N N . ASN A 1 96 ? -1.455 6.269 10.850 1.00 97.31 96 ASN A N 1
ATOM 793 C CA . ASN A 1 96 ? -0.936 5.629 12.061 1.00 97.31 96 ASN A CA 1
ATOM 794 C C . ASN A 1 96 ? -1.710 4.356 12.436 1.00 97.31 96 ASN A C 1
ATOM 796 O O . ASN A 1 96 ? -1.110 3.396 12.922 1.00 97.31 96 ASN A O 1
ATOM 800 N N . ALA A 1 97 ? -3.027 4.325 12.219 1.00 97.00 97 ALA A N 1
ATOM 801 C CA . ALA A 1 97 ? -3.850 3.142 12.461 1.00 97.00 97 ALA A CA 1
ATOM 802 C C . ALA A 1 97 ? -3.501 1.998 11.493 1.00 97.00 97 ALA A C 1
ATOM 804 O O . ALA A 1 97 ? -3.251 0.871 11.929 1.00 97.00 97 ALA A O 1
ATOM 805 N N . ASP A 1 98 ? -3.428 2.311 10.197 1.00 96.62 98 ASP A N 1
ATOM 806 C CA . ASP A 1 98 ? -3.045 1.396 9.121 1.00 96.62 98 ASP A CA 1
ATOM 807 C C . ASP A 1 98 ? -1.646 0.818 9.375 1.00 96.62 98 ASP A C 1
ATOM 809 O O . ASP A 1 98 ? -1.468 -0.402 9.396 1.00 96.62 98 ASP A O 1
ATOM 813 N N . HIS A 1 99 ? -0.665 1.682 9.655 1.00 94.88 99 HIS A N 1
ATOM 814 C CA . HIS A 1 99 ? 0.707 1.272 9.941 1.00 94.88 99 HIS A CA 1
ATOM 815 C C . HIS A 1 99 ? 0.778 0.336 11.149 1.00 94.88 99 HIS A C 1
ATOM 817 O O . HIS A 1 99 ? 1.386 -0.730 11.070 1.00 94.88 99 HIS A O 1
ATOM 823 N N . ARG A 1 100 ? 0.119 0.677 12.265 1.00 93.25 100 ARG A N 1
ATOM 824 C CA . ARG A 1 100 ? 0.118 -0.177 13.465 1.00 93.25 100 ARG A CA 1
ATOM 825 C C . ARG A 1 100 ? -0.569 -1.514 13.223 1.00 93.25 100 ARG A C 1
ATOM 827 O O . ARG A 1 100 ? -0.066 -2.536 13.691 1.00 93.25 100 ARG A O 1
ATOM 834 N N . LEU A 1 101 ? -1.674 -1.539 12.478 1.00 94.56 101 LEU A N 1
ATOM 835 C CA . LEU A 1 101 ? -2.352 -2.782 12.113 1.00 94.56 101 LEU A CA 1
ATOM 836 C C . LEU A 1 101 ? -1.417 -3.701 11.318 1.00 94.56 101 LEU A C 1
ATOM 838 O O . LEU A 1 101 ? -1.224 -4.855 11.696 1.00 94.56 101 LEU A O 1
ATOM 842 N N . VAL A 1 102 ? -0.802 -3.194 10.250 1.00 94.31 102 VAL A N 1
ATOM 843 C CA . VAL A 1 102 ? 0.057 -4.005 9.376 1.00 94.31 102 VAL A CA 1
ATOM 844 C C . VAL A 1 102 ? 1.354 -4.401 10.090 1.00 94.31 102 VAL A C 1
ATOM 846 O O . VAL A 1 102 ? 1.767 -5.557 10.025 1.00 94.31 102 VAL A O 1
ATOM 849 N N . HIS A 1 103 ? 1.973 -3.494 10.846 1.00 91.06 103 HIS A N 1
ATOM 850 C CA . HIS A 1 103 ? 3.224 -3.770 11.554 1.00 91.06 103 HIS A CA 1
ATOM 851 C C . HIS A 1 103 ? 3.048 -4.755 12.719 1.00 91.06 103 HIS A C 1
ATOM 853 O O . HIS A 1 103 ? 3.917 -5.583 12.984 1.00 91.06 103 HIS A O 1
ATOM 859 N N . SER A 1 104 ? 1.917 -4.715 13.426 1.00 89.00 104 SER A N 1
ATOM 860 C CA . SER A 1 104 ? 1.636 -5.673 14.507 1.00 89.00 104 SER A CA 1
ATOM 861 C C . SER A 1 104 ? 1.242 -7.069 14.009 1.00 89.00 104 SER A C 1
ATOM 863 O O . SER A 1 104 ? 1.194 -8.004 14.810 1.00 89.00 104 SER A O 1
ATOM 865 N N . THR A 1 105 ? 1.002 -7.231 12.703 1.00 91.69 105 THR A N 1
ATOM 866 C CA . THR A 1 105 ? 0.515 -8.480 12.100 1.00 91.69 105 THR A CA 1
ATOM 867 C C . THR A 1 105 ? 1.493 -9.045 11.068 1.00 91.69 105 THR A C 1
ATOM 869 O O . THR A 1 105 ? 2.129 -10.068 11.324 1.00 91.69 105 THR A O 1
ATOM 872 N N . ILE A 1 106 ? 1.644 -8.377 9.925 1.00 92.75 106 ILE A N 1
ATOM 873 C CA . ILE A 1 106 ? 2.476 -8.792 8.792 1.00 92.75 106 ILE A CA 1
ATOM 874 C C . ILE A 1 106 ? 3.963 -8.639 9.125 1.00 92.75 106 ILE A C 1
ATOM 876 O O . ILE A 1 106 ? 4.719 -9.603 9.021 1.00 92.75 106 ILE A O 1
ATOM 880 N N . PHE A 1 107 ? 4.372 -7.453 9.582 1.00 89.44 107 PHE A N 1
ATOM 881 C CA . PHE A 1 107 ? 5.784 -7.119 9.830 1.00 89.44 107 PHE A CA 1
ATOM 882 C C . PHE A 1 107 ? 6.206 -7.280 11.292 1.00 89.44 107 PHE A C 1
ATOM 884 O O . PHE A 1 107 ? 7.172 -6.672 11.736 1.00 89.44 107 PHE A O 1
ATOM 891 N N . SER A 1 108 ? 5.477 -8.072 12.076 1.00 83.88 108 SER A N 1
ATOM 892 C CA . SER A 1 108 ? 5.819 -8.223 13.485 1.00 83.88 108 SER A CA 1
ATOM 893 C C . SER A 1 108 ? 7.089 -9.061 13.658 1.00 83.88 108 SER A C 1
ATOM 895 O O . SER A 1 108 ? 7.139 -10.220 13.237 1.00 83.88 108 SER A O 1
ATOM 897 N N . ASP A 1 109 ? 8.070 -8.492 14.364 1.00 76.81 109 ASP A N 1
ATOM 898 C CA . ASP A 1 109 ? 9.319 -9.161 14.766 1.00 76.81 109 ASP A CA 1
ATOM 899 C C . ASP A 1 109 ? 9.129 -10.177 15.902 1.00 76.81 109 ASP A C 1
ATOM 901 O O . ASP A 1 109 ? 10.051 -10.901 16.285 1.00 76.81 109 ASP A O 1
ATOM 905 N N . ARG A 1 110 ? 7.928 -10.230 16.490 1.00 76.38 110 ARG A N 1
ATOM 906 C CA . ARG A 1 110 ? 7.634 -11.142 17.596 1.00 76.38 110 ARG A CA 1
ATOM 907 C C . ARG A 1 110 ? 7.554 -12.583 17.083 1.00 76.38 110 ARG A C 1
ATOM 909 O O . ARG A 1 110 ? 7.090 -12.823 15.966 1.00 76.38 110 ARG A O 1
ATOM 916 N N . PRO A 1 111 ? 7.916 -13.585 17.903 1.00 78.25 111 PRO A N 1
ATOM 917 C CA . PRO A 1 111 ? 7.713 -14.977 17.534 1.00 78.25 111 PRO A CA 1
ATOM 918 C C . PRO A 1 111 ? 6.246 -15.238 17.173 1.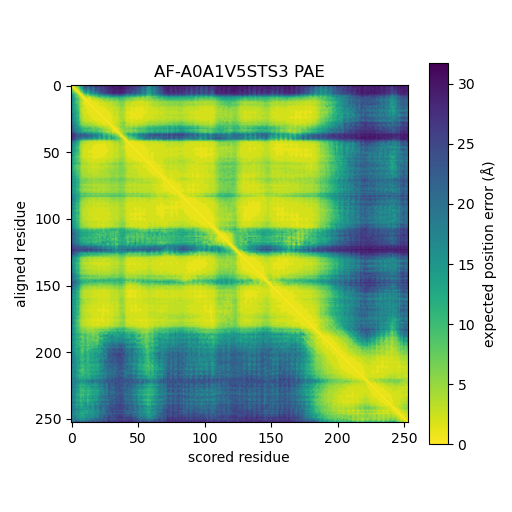00 78.25 111 PRO A C 1
ATOM 920 O O . PRO A 1 111 ? 5.338 -14.827 17.896 1.00 78.25 111 PRO A O 1
ATOM 923 N N . ALA A 1 112 ? 5.993 -16.000 16.106 1.00 76.00 112 ALA A N 1
ATOM 924 C CA . ALA A 1 112 ? 4.632 -16.313 15.656 1.00 76.00 112 ALA A CA 1
ATOM 925 C C . ALA A 1 112 ? 3.747 -16.905 16.771 1.00 76.00 112 ALA A C 1
ATOM 927 O O . ALA A 1 112 ? 2.546 -16.657 16.814 1.00 76.00 112 ALA A O 1
ATOM 928 N N . ALA A 1 113 ? 4.330 -17.666 17.705 1.00 75.62 113 ALA A N 1
ATOM 929 C CA . ALA A 1 113 ? 3.619 -18.203 18.865 1.00 75.62 113 ALA A CA 1
ATOM 930 C C . ALA A 1 113 ? 3.163 -17.118 19.860 1.00 75.62 113 ALA A C 1
ATOM 932 O O . ALA A 1 113 ? 2.130 -17.286 20.505 1.00 75.62 113 ALA A O 1
ATOM 933 N N . GLU A 1 114 ? 3.916 -16.028 19.997 1.00 75.19 114 GLU A N 1
ATOM 934 C CA . GLU A 1 114 ? 3.568 -14.879 20.836 1.00 75.19 114 GLU A CA 1
ATOM 935 C C . GLU A 1 114 ? 2.500 -14.017 20.162 1.00 75.19 114 GLU A C 1
ATOM 937 O O . GLU A 1 114 ? 1.485 -13.713 20.783 1.00 75.19 114 GLU A O 1
ATOM 942 N N . ILE A 1 115 ? 2.655 -13.729 18.866 1.00 73.81 115 ILE A N 1
ATOM 943 C CA . ILE A 1 115 ? 1.640 -13.015 18.079 1.00 73.81 115 ILE A CA 1
ATOM 944 C C . ILE A 1 115 ? 0.314 -13.777 18.116 1.00 73.81 115 ILE A C 1
ATOM 946 O O . ILE A 1 115 ? -0.738 -13.196 18.381 1.00 73.81 115 ILE A O 1
ATOM 950 N N . LYS A 1 116 ? 0.363 -15.107 17.951 1.00 73.94 116 LYS A N 1
ATOM 951 C CA . LYS A 1 116 ? -0.814 -15.966 18.101 1.00 73.94 116 LYS A CA 1
ATOM 952 C C . LYS A 1 116 ? -1.449 -15.826 19.483 1.00 73.94 116 LYS A C 1
ATOM 954 O O . LYS A 1 116 ? -2.667 -15.773 19.571 1.00 73.94 116 LYS A O 1
ATOM 959 N N . ARG A 1 117 ? -0.677 -15.752 20.571 1.00 73.12 117 ARG A N 1
ATOM 960 C CA . ARG A 1 117 ? -1.262 -15.537 21.906 1.00 73.12 117 ARG A CA 1
ATOM 961 C C . ARG A 1 117 ? -1.951 -14.183 21.996 1.00 73.12 117 ARG A C 1
ATOM 963 O O . ARG A 1 117 ? -3.114 -14.150 22.368 1.00 73.12 117 ARG A O 1
ATOM 970 N N . ILE A 1 118 ? -1.287 -13.112 21.580 1.00 72.19 118 ILE A N 1
ATOM 971 C CA . ILE A 1 118 ? -1.826 -11.748 21.639 1.00 72.19 118 ILE A CA 1
ATOM 972 C C . ILE A 1 118 ? -3.134 -11.647 20.847 1.00 72.19 118 ILE A C 1
ATOM 974 O O . ILE A 1 118 ? -4.177 -11.292 21.392 1.00 72.19 118 ILE A O 1
ATOM 978 N N . ILE A 1 119 ? -3.095 -12.045 19.576 1.00 74.56 119 ILE A N 1
ATOM 979 C CA . ILE A 1 119 ? -4.213 -11.900 18.644 1.00 74.56 119 ILE A CA 1
ATOM 980 C C . ILE A 1 119 ? -5.357 -12.887 18.961 1.00 74.56 119 ILE A C 1
ATOM 982 O O . ILE A 1 119 ? -6.541 -12.551 18.848 1.00 74.56 119 ILE A O 1
ATOM 986 N N . PHE A 1 120 ? -5.042 -14.133 19.337 1.00 68.38 120 PHE A N 1
ATOM 987 C CA . PHE A 1 120 ? -6.065 -15.173 19.514 1.00 68.38 120 PHE A CA 1
ATOM 988 C C . PHE A 1 120 ? -6.576 -15.295 20.953 1.00 68.38 120 PHE A C 1
ATOM 990 O O . PHE A 1 120 ? -7.709 -15.735 21.137 1.00 68.38 120 PHE A O 1
ATOM 997 N N . ARG A 1 121 ? -5.805 -14.877 21.969 1.00 64.25 121 ARG A N 1
ATOM 998 C CA . ARG A 1 121 ? -6.228 -14.898 23.384 1.00 64.25 121 ARG A CA 1
ATOM 999 C C . ARG A 1 121 ? -6.733 -13.554 23.906 1.00 64.25 121 ARG A C 1
ATOM 1001 O O . ARG A 1 121 ? -7.093 -13.495 25.077 1.00 64.25 121 ARG A O 1
ATOM 1008 N N . ARG A 1 122 ? -6.807 -12.512 23.061 1.00 59.50 122 ARG A N 1
ATOM 1009 C CA . ARG A 1 122 ? -7.231 -11.154 23.461 1.00 59.50 122 ARG A CA 1
ATOM 1010 C C . ARG A 1 122 ? -6.455 -10.638 24.675 1.00 59.50 122 ARG A C 1
ATOM 1012 O O . ARG A 1 122 ? -7.019 -10.016 25.572 1.00 59.50 122 ARG A O 1
ATOM 1019 N N . GLU A 1 123 ? -5.157 -10.917 24.728 1.00 55.66 123 GLU A N 1
ATOM 1020 C CA . GLU A 1 123 ? -4.317 -10.245 25.714 1.00 55.66 123 GLU A CA 1
ATOM 1021 C C . GLU A 1 123 ? -4.212 -8.784 25.276 1.00 55.66 123 GLU A C 1
ATOM 1023 O O . GLU A 1 123 ? -3.643 -8.482 24.226 1.00 55.66 123 GLU A O 1
ATOM 1028 N N . GLU A 1 124 ? -4.841 -7.890 26.041 1.00 53.38 124 GLU A N 1
ATOM 1029 C CA . GLU A 1 124 ? -4.880 -6.460 25.749 1.00 53.38 124 GLU A CA 1
ATOM 1030 C C . GLU A 1 124 ? -3.466 -5.878 25.790 1.00 53.38 124 GLU A C 1
ATOM 1032 O O . GLU A 1 124 ? -2.968 -5.448 26.830 1.00 53.38 124 GLU A O 1
ATOM 1037 N N . ASN A 1 125 ? -2.799 -5.851 24.640 1.00 62.75 125 ASN A N 1
ATOM 1038 C CA . ASN A 1 125 ? -1.578 -5.087 24.484 1.00 62.75 125 ASN A CA 1
ATOM 1039 C C . ASN A 1 125 ? -1.936 -3.610 24.220 1.00 62.75 125 ASN A C 1
ATOM 1041 O O . ASN A 1 125 ? -2.952 -3.284 23.600 1.00 62.75 125 ASN A O 1
ATOM 1045 N N . GLY A 1 126 ? -1.108 -2.688 24.720 1.00 66.38 126 GLY A N 1
ATOM 1046 C CA . GLY A 1 126 ? -1.331 -1.248 24.526 1.00 66.38 126 GLY A CA 1
ATOM 1047 C C . GLY A 1 126 ? -1.388 -0.846 23.047 1.00 66.38 126 GLY A C 1
ATOM 1048 O O . GLY A 1 126 ? -2.144 0.047 22.680 1.00 66.38 126 GLY A O 1
ATOM 1049 N N . GLU A 1 127 ? -0.659 -1.570 22.195 1.00 70.12 127 GLU A N 1
ATOM 1050 C CA . GLU A 1 127 ? -0.572 -1.340 20.750 1.00 70.12 127 GLU A CA 1
ATOM 1051 C C . GLU A 1 127 ? -1.904 -1.532 20.011 1.00 70.12 127 GLU A C 1
ATOM 1053 O O . GLU A 1 127 ? -2.306 -0.658 19.242 1.00 70.12 127 GLU A O 1
ATOM 1058 N N . SER A 1 128 ? -2.638 -2.619 20.278 1.00 78.81 128 SER A N 1
ATOM 1059 C CA . SER A 1 128 ? -3.935 -2.853 19.621 1.00 78.81 128 SER A CA 1
ATOM 1060 C C . SER A 1 128 ? -4.963 -1.813 20.056 1.00 78.81 128 SER A C 1
ATOM 1062 O O . SER A 1 128 ? -5.730 -1.321 19.233 1.00 78.81 128 SER A O 1
ATOM 1064 N N . ARG A 1 129 ? -4.948 -1.407 21.334 1.00 85.69 129 ARG A N 1
ATOM 1065 C CA . ARG A 1 129 ? -5.845 -0.353 21.836 1.00 85.69 129 ARG A CA 1
ATOM 1066 C C . ARG A 1 129 ? -5.581 0.997 21.164 1.00 85.69 129 ARG A C 1
ATOM 1068 O O . ARG A 1 129 ? -6.533 1.711 20.860 1.00 85.69 129 ARG A O 1
ATOM 1075 N N . LEU A 1 130 ? -4.316 1.338 20.913 1.00 90.62 130 LEU A N 1
ATOM 1076 C CA . LEU A 1 130 ? -3.955 2.562 20.195 1.00 90.62 130 LEU A CA 1
ATOM 1077 C C . LEU A 1 130 ? -4.426 2.520 18.740 1.00 90.62 130 LEU A C 1
ATOM 1079 O O . LEU A 1 130 ? -5.054 3.471 18.283 1.00 90.62 130 LEU A O 1
ATOM 1083 N N . ALA A 1 131 ? -4.191 1.410 18.035 1.00 92.62 131 ALA A N 1
ATOM 1084 C CA . ALA A 1 131 ? -4.652 1.253 16.658 1.00 92.62 131 ALA A CA 1
ATOM 1085 C C . ALA A 1 131 ? -6.184 1.363 16.548 1.00 92.62 131 ALA A C 1
ATOM 1087 O O . ALA A 1 131 ? -6.688 2.090 15.693 1.00 92.62 131 ALA A O 1
ATOM 1088 N N . VAL A 1 132 ? -6.927 0.724 17.461 1.00 94.94 132 VAL A N 1
ATOM 1089 C CA . VAL A 1 132 ? -8.393 0.847 17.559 1.00 94.94 132 VAL A CA 1
ATOM 1090 C C . VAL A 1 132 ? -8.818 2.301 17.767 1.00 94.94 132 VAL A C 1
ATOM 1092 O O . VAL A 1 132 ? -9.695 2.787 17.053 1.00 94.94 132 VAL A O 1
ATOM 1095 N N . ALA A 1 133 ? -8.188 3.011 1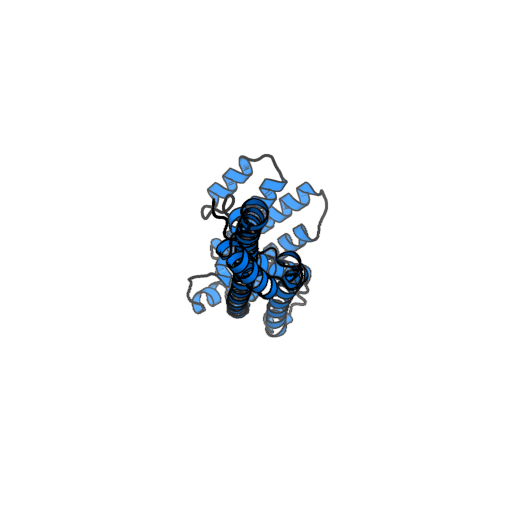8.708 1.00 95.56 133 ALA A N 1
ATOM 1096 C CA . ALA A 1 133 ? -8.500 4.413 18.974 1.00 95.56 133 ALA A CA 1
ATOM 1097 C C . ALA A 1 133 ? -8.242 5.300 17.748 1.00 95.56 133 ALA A C 1
ATOM 1099 O O . ALA A 1 133 ? -9.032 6.194 17.453 1.00 95.56 133 ALA A O 1
ATOM 1100 N N . TYR A 1 134 ? -7.167 5.048 17.001 1.00 97.38 134 TYR A N 1
ATOM 1101 C CA . TYR A 1 134 ? -6.857 5.808 15.792 1.00 97.38 134 TYR A CA 1
ATOM 1102 C C . TYR A 1 134 ? -7.838 5.535 14.654 1.00 97.38 134 TYR A C 1
ATOM 1104 O O . TYR A 1 134 ? -8.261 6.490 14.006 1.00 97.38 134 TYR A O 1
ATOM 1112 N N . TYR A 1 135 ? -8.280 4.291 14.449 1.00 97.69 135 TYR A N 1
ATOM 1113 C CA . TYR A 1 135 ? -9.349 4.002 13.486 1.00 97.69 135 TYR A CA 1
ATOM 1114 C C . TYR A 1 135 ? -10.669 4.693 13.858 1.00 97.69 135 TYR A C 1
ATOM 1116 O O . TYR A 1 135 ? -11.298 5.307 12.995 1.00 97.69 135 TYR A O 1
ATOM 1124 N N . ASP A 1 136 ? -11.058 4.663 15.136 1.00 96.31 136 ASP A N 1
ATOM 1125 C CA . ASP A 1 136 ? -12.256 5.352 15.637 1.00 96.31 136 ASP A CA 1
ATOM 1126 C C . ASP A 1 136 ? -12.149 6.878 15.454 1.00 96.31 136 ASP A C 1
ATOM 1128 O O . ASP A 1 136 ? -13.077 7.521 14.955 1.00 96.31 136 ASP A O 1
ATOM 1132 N N . HIS A 1 137 ? -10.993 7.478 15.756 1.00 96.50 137 HIS A N 1
ATOM 1133 C CA . HIS A 1 137 ? -10.754 8.895 15.481 1.00 96.50 137 HIS A CA 1
ATOM 1134 C C . HIS A 1 137 ? -10.807 9.214 13.983 1.00 96.50 137 HIS A C 1
ATOM 1136 O O . HIS A 1 137 ? -11.509 10.150 13.593 1.00 96.50 137 HIS A O 1
ATOM 1142 N N . ALA A 1 138 ? -10.117 8.441 13.141 1.00 96.69 138 ALA A N 1
ATOM 1143 C CA . ALA A 1 138 ? -10.106 8.637 11.694 1.00 96.69 138 ALA A CA 1
ATOM 1144 C C . ALA A 1 138 ? -11.526 8.580 11.116 1.00 96.69 138 ALA A C 1
ATOM 1146 O O . ALA A 1 138 ? -11.933 9.490 10.394 1.00 96.69 138 ALA A O 1
ATOM 1147 N N . SER A 1 139 ? -12.317 7.576 11.496 1.00 95.38 139 SER A N 1
ATOM 1148 C CA . SER A 1 139 ? -13.713 7.465 11.076 1.00 95.38 139 SER A CA 1
ATOM 1149 C C . SER A 1 139 ? -14.553 8.681 11.487 1.00 95.38 139 SER A C 1
ATOM 1151 O O . SER A 1 139 ? -15.278 9.256 10.666 1.00 95.38 139 SER A O 1
ATOM 1153 N N . ARG A 1 140 ? -14.420 9.147 12.737 1.00 93.06 140 ARG A N 1
ATOM 1154 C CA . ARG A 1 140 ? -15.149 10.327 13.234 1.00 93.06 140 ARG A CA 1
ATOM 1155 C C . ARG A 1 140 ? -14.796 11.592 12.463 1.00 93.06 140 ARG A C 1
ATOM 1157 O O . ARG A 1 140 ? -15.708 12.324 12.074 1.00 93.06 140 ARG A O 1
ATOM 1164 N N . TYR A 1 141 ? -13.509 11.842 12.213 1.00 92.88 141 TYR A N 1
ATOM 1165 C CA . TYR A 1 141 ? -13.082 12.981 11.396 1.00 92.88 141 TYR A CA 1
ATOM 1166 C C . TYR A 1 141 ? -13.591 12.854 9.959 1.00 92.88 141 TYR A C 1
ATOM 1168 O O . TYR A 1 141 ? -14.142 13.817 9.431 1.00 92.88 141 TYR A O 1
ATOM 1176 N N . HIS A 1 142 ? -13.525 11.660 9.366 1.00 92.19 142 HIS A N 1
ATOM 1177 C CA . HIS A 1 142 ? -14.053 11.401 8.027 1.00 92.19 142 HIS A CA 1
ATOM 1178 C C . HIS A 1 142 ? -15.554 11.707 7.932 1.00 92.19 142 HIS A C 1
ATOM 1180 O O . HIS A 1 142 ? -16.008 12.412 7.031 1.00 92.19 142 HIS A O 1
ATOM 1186 N N . LYS A 1 143 ? -16.347 11.239 8.901 1.00 90.69 143 LYS A N 1
ATOM 1187 C CA . LYS A 1 143 ? -17.778 11.557 8.993 1.00 90.69 143 LYS A CA 1
ATOM 1188 C C . LYS A 1 143 ? -18.019 13.060 9.165 1.00 90.69 143 LYS A C 1
ATOM 1190 O O . LYS A 1 143 ? -18.976 13.587 8.599 1.00 90.69 143 LYS A O 1
ATOM 1195 N N . GLY A 1 144 ? -17.169 13.738 9.936 1.00 87.25 144 GLY A N 1
ATOM 1196 C CA . GLY A 1 144 ? -17.212 15.184 10.143 1.00 87.25 144 GLY A CA 1
ATOM 1197 C C . GLY A 1 144 ? -16.985 15.984 8.860 1.00 87.25 144 GLY A C 1
ATOM 1198 O O . GLY A 1 144 ? -17.709 16.943 8.629 1.00 87.25 144 GLY A O 1
ATOM 1199 N N . ILE A 1 145 ? -16.051 15.554 8.008 1.00 89.94 145 ILE A N 1
ATOM 1200 C CA . ILE A 1 145 ? -15.710 16.204 6.729 1.00 89.94 145 ILE A CA 1
ATOM 1201 C C . ILE A 1 145 ? -16.868 16.140 5.734 1.00 89.94 145 ILE A C 1
ATOM 1203 O O . ILE A 1 145 ? -17.235 17.140 5.126 1.00 89.94 145 ILE A O 1
ATOM 1207 N N . TYR A 1 146 ? -17.444 14.952 5.550 1.00 85.69 146 TYR A N 1
ATOM 1208 C CA . TYR A 1 146 ? -18.464 14.737 4.520 1.00 85.69 146 TYR A CA 1
ATOM 1209 C C . TYR A 1 146 ? -19.894 14.952 5.028 1.00 85.69 146 TYR A C 1
ATOM 1211 O O . TYR A 1 146 ? -20.838 14.841 4.245 1.00 85.69 146 TYR A O 1
ATOM 1219 N N . HIS A 1 147 ? -20.064 15.211 6.330 1.00 82.88 147 HIS A N 1
ATOM 1220 C CA . HIS A 1 147 ? -21.350 15.341 7.027 1.00 82.88 147 HIS A CA 1
ATOM 1221 C C . HIS A 1 147 ? -22.328 14.177 6.778 1.00 82.88 147 HIS A C 1
ATOM 1223 O O . HIS A 1 147 ? -23.539 14.307 6.952 1.00 82.88 147 HIS A O 1
ATOM 1229 N N . LYS A 1 148 ? -21.810 13.014 6.374 1.00 80.00 148 LYS A N 1
ATOM 1230 C CA . LYS A 1 148 ? -22.575 11.803 6.068 1.00 80.00 148 LYS A CA 1
ATOM 1231 C C . LYS A 1 148 ? -21.724 10.566 6.313 1.00 80.00 148 LYS A C 1
ATOM 1233 O O . LYS A 1 148 ? -20.501 10.648 6.413 1.00 80.00 148 LYS A O 1
ATOM 1238 N N . ARG A 1 149 ? -22.378 9.406 6.378 1.00 77.38 149 ARG A N 1
ATOM 1239 C CA . ARG A 1 149 ? -21.669 8.128 6.296 1.00 77.38 149 ARG A CA 1
ATOM 1240 C C . ARG A 1 149 ? -21.213 7.879 4.861 1.00 77.38 149 ARG A C 1
ATOM 1242 O O . ARG A 1 149 ? -21.920 8.182 3.903 1.00 77.38 149 ARG A O 1
ATOM 1249 N N . THR A 1 150 ? -20.007 7.358 4.739 1.00 87.50 150 THR A N 1
ATOM 1250 C CA . THR A 1 150 ? -19.320 7.055 3.480 1.00 87.50 150 THR A CA 1
ATOM 1251 C C . THR A 1 150 ? -18.707 5.672 3.618 1.00 87.50 150 THR A C 1
ATOM 1253 O O . THR A 1 150 ? -18.285 5.349 4.729 1.00 87.50 150 THR A O 1
ATOM 1256 N N . GLY A 1 151 ? -18.536 4.933 2.520 1.00 87.19 151 GLY A N 1
ATOM 1257 C CA . GLY A 1 151 ? -17.937 3.593 2.575 1.00 87.19 151 GLY A CA 1
ATOM 1258 C C . GLY A 1 151 ? -16.584 3.555 3.298 1.00 87.19 151 GLY A C 1
ATOM 1259 O O . GLY A 1 151 ? -16.376 2.698 4.142 1.00 87.19 151 GLY A O 1
ATOM 1260 N N . VAL A 1 152 ? -15.707 4.544 3.071 1.00 89.06 152 VAL A N 1
ATOM 1261 C CA . VAL A 1 152 ? -14.403 4.621 3.761 1.00 89.06 152 VAL A CA 1
ATOM 1262 C C . VAL A 1 152 ? -14.570 4.779 5.274 1.00 89.06 152 VAL A C 1
ATOM 1264 O O . VAL A 1 152 ? -14.030 3.982 6.029 1.00 89.06 152 VAL A O 1
ATOM 1267 N N . GLY A 1 153 ? -15.348 5.765 5.733 1.00 89.94 153 GLY A N 1
ATOM 1268 C CA . GLY A 1 153 ? -15.622 5.937 7.166 1.00 89.94 153 GLY A CA 1
ATOM 1269 C C . GLY A 1 153 ? -16.243 4.692 7.819 1.00 89.94 153 GLY A C 1
ATOM 1270 O O . GLY A 1 153 ? -15.824 4.296 8.899 1.00 89.94 153 GLY A O 1
ATOM 1271 N N . GLU A 1 154 ? -17.185 4.028 7.140 1.00 92.81 154 GLU A N 1
ATOM 1272 C CA . GLU A 1 154 ? -17.809 2.795 7.644 1.00 92.81 154 GLU A CA 1
ATOM 1273 C C . GLU A 1 154 ? -16.817 1.632 7.746 1.00 92.81 154 GLU A C 1
ATOM 1275 O O . GLU A 1 154 ? -16.833 0.900 8.733 1.00 92.81 154 GLU A O 1
ATOM 1280 N N . VAL A 1 155 ? -15.918 1.486 6.773 1.00 95.44 155 VAL A N 1
ATOM 1281 C CA . VAL A 1 155 ? -14.833 0.499 6.818 1.00 95.44 155 VAL A CA 1
ATOM 1282 C C . VAL A 1 155 ? -13.918 0.741 8.018 1.00 95.44 155 VAL A C 1
ATOM 1284 O O . VAL A 1 155 ? -13.610 -0.203 8.741 1.00 95.44 155 VAL A O 1
ATOM 1287 N N . LEU A 1 156 ? -13.520 1.990 8.279 1.00 96.56 156 LEU A N 1
ATOM 1288 C CA . LEU A 1 156 ? -12.666 2.321 9.427 1.00 96.56 156 LEU A CA 1
ATOM 1289 C C . LEU A 1 156 ? -13.374 2.024 10.761 1.00 96.56 156 LEU A C 1
ATOM 1291 O O . LEU A 1 156 ? -12.769 1.421 11.648 1.00 96.56 156 LEU A O 1
ATOM 1295 N N . ASP A 1 157 ? -14.667 2.356 10.877 1.00 94.56 157 ASP A N 1
ATOM 1296 C CA . ASP A 1 157 ? -15.505 1.985 12.031 1.00 94.56 157 ASP A CA 1
ATOM 1297 C C . ASP A 1 157 ? -15.559 0.461 12.231 1.00 94.56 157 ASP A C 1
ATOM 1299 O O . ASP A 1 157 ? -15.401 -0.036 13.350 1.00 94.56 157 ASP A O 1
ATOM 1303 N N . LYS A 1 158 ? -15.768 -0.302 11.151 1.00 94.38 158 LYS A N 1
ATOM 1304 C CA . LYS A 1 158 ? -15.813 -1.771 11.186 1.00 94.38 158 LYS A CA 1
ATOM 1305 C C . LYS A 1 158 ? -14.478 -2.361 11.630 1.00 94.38 158 LYS A C 1
ATOM 1307 O O . LYS A 1 158 ? -14.476 -3.276 12.457 1.00 94.38 158 LYS A O 1
ATOM 1312 N N . ILE A 1 159 ? -13.360 -1.835 11.119 1.00 94.81 159 ILE A N 1
ATOM 1313 C CA . ILE A 1 159 ? -12.015 -2.263 11.519 1.00 94.81 159 ILE A CA 1
ATOM 1314 C C . ILE A 1 159 ? -11.800 -1.998 13.008 1.00 94.81 159 ILE A C 1
ATOM 1316 O O . ILE A 1 159 ? -11.400 -2.918 13.716 1.00 94.81 159 ILE A O 1
ATOM 1320 N N . ALA A 1 160 ? -12.130 -0.804 13.512 1.00 94.31 160 ALA A N 1
ATOM 1321 C CA . ALA A 1 160 ? -12.024 -0.494 14.940 1.00 94.31 160 ALA A CA 1
ATOM 1322 C C . ALA A 1 160 ? -12.860 -1.457 15.801 1.00 94.31 160 ALA A C 1
ATOM 1324 O O . ALA A 1 160 ? -12.365 -2.018 16.779 1.00 94.31 160 ALA A O 1
ATOM 1325 N N . ALA A 1 161 ? -14.116 -1.698 15.413 1.00 91.56 161 ALA A N 1
ATOM 1326 C CA . ALA A 1 161 ? -15.045 -2.545 16.159 1.00 91.56 161 ALA A CA 1
ATOM 1327 C C . ALA A 1 161 ? -14.633 -4.026 16.199 1.00 91.56 161 ALA A C 1
ATOM 1329 O O . ALA A 1 161 ? -15.019 -4.754 17.117 1.00 91.56 161 ALA A O 1
ATOM 1330 N N . ARG A 1 162 ? -13.884 -4.495 15.194 1.00 89.62 162 ARG A N 1
ATOM 1331 C CA . ARG A 1 162 ? -13.508 -5.908 15.024 1.00 89.62 162 ARG A CA 1
ATOM 1332 C C . ARG A 1 162 ? -12.013 -6.080 14.762 1.00 89.62 162 ARG A C 1
ATOM 1334 O O . ARG A 1 162 ? -11.609 -6.980 14.031 1.00 89.62 162 ARG A O 1
ATOM 1341 N N . PHE A 1 163 ? -11.192 -5.246 15.390 1.00 90.75 163 PHE A N 1
ATOM 1342 C CA . PHE A 1 163 ? -9.754 -5.179 15.129 1.00 90.75 163 PHE A CA 1
ATOM 1343 C C . PHE A 1 163 ? -9.047 -6.532 15.270 1.00 90.75 163 PHE A C 1
ATOM 1345 O O . PHE A 1 163 ? -8.247 -6.902 14.411 1.00 90.75 163 PHE A O 1
ATOM 1352 N N . ASP A 1 164 ? -9.401 -7.319 16.291 1.00 87.50 164 ASP A N 1
ATOM 1353 C CA . ASP A 1 164 ? -8.857 -8.667 16.498 1.00 87.50 164 ASP A CA 1
ATOM 1354 C C . ASP A 1 164 ? -9.104 -9.588 15.295 1.00 87.50 164 ASP A C 1
ATOM 1356 O O . ASP A 1 164 ? -8.237 -10.373 14.919 1.00 87.50 164 ASP A O 1
ATOM 1360 N N . VAL A 1 165 ? -10.294 -9.506 14.690 1.00 88.44 165 VAL A N 1
ATOM 1361 C CA . VAL A 1 165 ? -10.708 -10.361 13.568 1.00 88.44 165 VAL A CA 1
ATOM 1362 C C . VAL A 1 165 ? -9.832 -10.068 12.358 1.00 88.44 165 VAL A C 1
ATOM 1364 O O . VAL A 1 165 ? -9.227 -10.978 11.793 1.00 88.44 165 VAL A O 1
ATOM 1367 N N . TYR A 1 166 ? -9.691 -8.792 12.005 1.00 91.56 166 TYR A N 1
ATOM 1368 C CA . TYR A 1 166 ? -8.859 -8.383 10.876 1.00 91.56 166 TYR A CA 1
ATOM 1369 C C . TYR A 1 166 ? -7.372 -8.599 11.146 1.00 91.56 166 TYR A C 1
ATOM 1371 O O . TYR A 1 166 ? -6.643 -9.015 10.250 1.00 91.56 166 TYR A O 1
ATOM 1379 N N . SER A 1 167 ? -6.933 -8.449 12.395 1.00 91.25 167 SER A N 1
ATOM 1380 C CA . SER A 1 167 ? -5.563 -8.781 12.789 1.00 91.25 167 SER A CA 1
ATOM 1381 C C . SER A 1 167 ? -5.258 -10.272 12.611 1.00 91.25 167 SER A C 1
ATOM 1383 O O . SER A 1 167 ? -4.180 -10.624 12.135 1.00 91.25 167 SER A O 1
ATOM 1385 N N . ARG A 1 168 ? -6.210 -11.167 12.927 1.00 88.88 168 ARG A N 1
ATOM 1386 C CA . ARG A 1 168 ? -6.087 -12.617 12.664 1.00 88.88 168 ARG A CA 1
ATOM 1387 C C . ARG A 1 168 ? -5.968 -12.920 11.180 1.00 88.88 168 ARG A C 1
ATOM 1389 O O . ARG A 1 168 ? -5.140 -13.751 10.813 1.00 88.88 168 ARG A O 1
ATOM 1396 N N . VAL A 1 169 ? -6.793 -12.273 10.357 1.00 91.31 169 VAL A N 1
ATOM 1397 C CA . VAL A 1 169 ? -6.758 -12.425 8.897 1.00 91.31 169 VAL A CA 1
ATOM 1398 C C . VAL A 1 169 ? -5.387 -12.019 8.368 1.00 91.31 169 VAL A C 1
ATOM 1400 O O . VAL A 1 169 ? -4.718 -12.841 7.747 1.00 91.31 169 VAL A O 1
ATOM 1403 N N . LEU A 1 170 ? -4.932 -10.804 8.691 1.00 93.88 170 LEU A N 1
ATOM 1404 C CA . LEU A 1 170 ? -3.634 -10.290 8.250 1.00 93.88 170 LEU A CA 1
ATOM 1405 C C . LEU A 1 170 ? -2.479 -11.181 8.712 1.00 93.88 170 LEU A C 1
ATOM 1407 O O . LEU A 1 170 ? -1.628 -11.564 7.918 1.00 93.88 170 LEU A O 1
ATOM 1411 N N . PHE A 1 171 ? -2.481 -11.597 9.976 1.00 92.00 171 PHE A N 1
ATOM 1412 C CA . PHE A 1 171 ? -1.450 -12.493 10.489 1.00 92.00 171 PHE A CA 1
ATOM 1413 C C . PHE A 1 171 ? -1.376 -13.824 9.719 1.00 92.00 171 PHE A C 1
ATOM 1415 O O . PHE A 1 171 ? -0.292 -14.372 9.536 1.00 92.00 171 PHE A O 1
ATOM 1422 N N . ARG A 1 172 ? -2.515 -14.358 9.262 1.00 90.62 172 ARG A N 1
ATOM 1423 C CA . ARG A 1 172 ? -2.567 -15.634 8.534 1.00 90.62 172 ARG A CA 1
ATOM 1424 C C . ARG A 1 172 ? -2.145 -15.527 7.070 1.00 90.62 172 ARG A C 1
ATOM 1426 O O . ARG A 1 172 ? -1.547 -16.476 6.582 1.00 90.62 172 ARG A O 1
ATOM 1433 N N . ILE A 1 173 ? -2.411 -14.406 6.399 1.00 93.19 173 ILE A N 1
ATOM 1434 C CA . ILE A 1 173 ? -1.981 -14.173 5.002 1.00 93.19 173 ILE A CA 1
ATOM 1435 C C . ILE A 1 173 ? -0.536 -13.668 4.893 1.00 93.19 173 ILE A C 1
ATOM 1437 O O . ILE A 1 173 ? -0.076 -13.348 3.802 1.00 93.19 173 ILE A O 1
ATOM 1441 N N . ARG A 1 174 ? 0.177 -13.533 6.0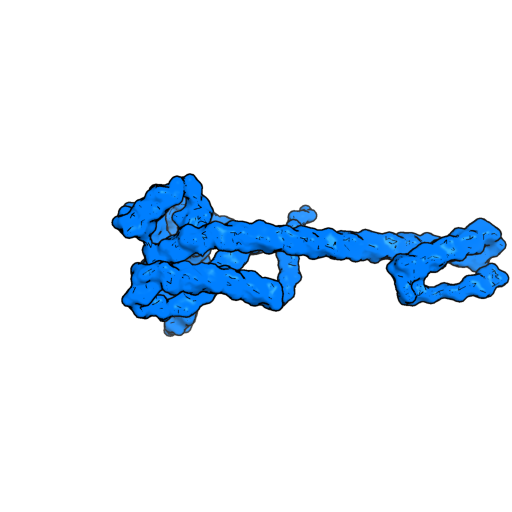15 1.00 93.56 174 ARG A N 1
ATOM 1442 C CA . ARG A 1 174 ? 1.526 -12.959 6.073 1.00 93.56 174 ARG A CA 1
ATOM 1443 C C . ARG A 1 174 ? 2.491 -13.587 5.065 1.00 93.56 174 ARG A C 1
ATOM 1445 O O . ARG A 1 174 ? 3.215 -12.865 4.391 1.00 93.56 174 ARG A O 1
ATOM 1452 N N . GLU A 1 175 ? 2.494 -14.912 4.959 1.00 91.31 175 GLU A N 1
ATOM 1453 C CA . GLU A 1 175 ? 3.377 -15.621 4.026 1.00 91.31 175 GLU A CA 1
ATOM 1454 C C . GLU A 1 175 ? 2.961 -15.382 2.564 1.00 91.31 175 GLU A C 1
ATOM 1456 O O . GLU A 1 175 ? 3.816 -15.087 1.732 1.00 91.31 175 GLU A O 1
ATOM 1461 N N . ASP A 1 176 ? 1.654 -15.401 2.264 1.00 91.94 176 ASP A N 1
ATOM 1462 C CA . ASP A 1 176 ? 1.134 -15.065 0.930 1.00 91.94 176 ASP A CA 1
ATOM 1463 C C . ASP A 1 176 ? 1.498 -13.619 0.533 1.00 91.94 176 ASP A C 1
ATOM 1465 O O . ASP A 1 176 ? 1.805 -13.351 -0.630 1.00 91.94 176 ASP A O 1
ATOM 1469 N N . TYR A 1 177 ? 1.508 -12.689 1.498 1.00 94.56 177 TYR A N 1
ATOM 1470 C CA . TYR A 1 177 ? 1.931 -11.302 1.295 1.00 94.56 177 TYR A CA 1
ATOM 1471 C C . TYR A 1 177 ? 3.429 -11.185 0.986 1.00 94.56 177 TYR A C 1
ATOM 1473 O O . TYR A 1 177 ? 3.801 -10.491 0.043 1.00 94.56 177 TYR A O 1
ATOM 1481 N N . PHE A 1 178 ? 4.306 -11.859 1.736 1.00 92.44 178 PHE A N 1
ATOM 1482 C CA . PHE A 1 178 ? 5.743 -11.812 1.440 1.00 92.44 178 PHE A CA 1
ATOM 1483 C C . PHE A 1 178 ? 6.068 -12.455 0.091 1.00 92.44 178 PHE A C 1
ATOM 1485 O O . PHE A 1 178 ? 6.828 -11.876 -0.683 1.00 92.44 178 PHE A O 1
ATOM 1492 N N . GLN A 1 179 ? 5.413 -13.571 -0.243 1.00 90.44 179 GLN A N 1
ATOM 1493 C CA . GLN A 1 179 ? 5.519 -14.173 -1.570 1.00 90.44 179 GLN A CA 1
ATOM 1494 C C . GLN A 1 179 ? 5.064 -13.203 -2.669 1.00 90.44 179 GLN A C 1
ATOM 1496 O O . GLN A 1 179 ? 5.733 -13.076 -3.694 1.00 90.44 179 GLN A O 1
ATOM 1501 N N . PHE A 1 180 ? 3.958 -12.485 -2.451 1.00 91.25 180 PHE A N 1
ATOM 1502 C CA . PHE A 1 180 ? 3.509 -11.432 -3.360 1.00 91.25 180 PHE A CA 1
ATOM 1503 C C . PHE A 1 180 ? 4.584 -10.359 -3.556 1.00 91.25 180 PHE A C 1
ATOM 1505 O O . PHE A 1 180 ? 4.925 -10.048 -4.695 1.00 91.25 180 PHE A O 1
ATOM 1512 N N . VAL A 1 181 ? 5.148 -9.823 -2.471 1.00 88.31 181 VAL A N 1
ATOM 1513 C CA . VAL A 1 181 ? 6.172 -8.768 -2.531 1.00 88.31 181 VAL A CA 1
ATOM 1514 C C . VAL A 1 181 ? 7.433 -9.250 -3.253 1.00 88.31 181 VAL A C 1
ATOM 1516 O O . VAL A 1 181 ? 8.023 -8.491 -4.021 1.00 88.31 181 VAL A O 1
ATOM 1519 N N . ASP A 1 182 ? 7.849 -10.499 -3.056 1.00 84.94 182 ASP A N 1
ATOM 1520 C CA . ASP A 1 182 ? 8.999 -11.079 -3.755 1.00 84.94 182 ASP A CA 1
ATOM 1521 C C . ASP A 1 182 ? 8.749 -11.186 -5.262 1.00 84.94 182 ASP A C 1
ATOM 1523 O O . ASP A 1 182 ? 9.521 -10.643 -6.056 1.00 84.94 182 ASP A O 1
ATOM 1527 N N . CYS A 1 183 ? 7.625 -11.782 -5.670 1.00 81.19 183 CYS A N 1
ATOM 1528 C CA . CYS A 1 183 ? 7.256 -11.882 -7.083 1.00 81.19 183 CYS A CA 1
ATOM 1529 C C . CYS A 1 183 ? 7.076 -10.504 -7.735 1.00 81.19 183 CYS A C 1
ATOM 1531 O O . CYS A 1 183 ? 7.517 -10.278 -8.865 1.00 81.19 183 CYS A O 1
ATOM 1533 N N . PHE A 1 184 ? 6.455 -9.568 -7.019 1.00 78.19 184 PHE A N 1
ATOM 1534 C CA . PHE A 1 184 ? 6.218 -8.212 -7.493 1.00 78.19 184 PHE A CA 1
ATOM 1535 C C . PHE A 1 184 ? 7.533 -7.454 -7.722 1.00 78.19 184 PHE A C 1
ATOM 1537 O O . PHE A 1 184 ? 7.716 -6.822 -8.765 1.00 78.19 184 PHE A O 1
ATOM 1544 N N . ARG A 1 185 ? 8.497 -7.583 -6.799 1.00 75.50 185 ARG A N 1
ATOM 1545 C CA . ARG A 1 185 ? 9.846 -7.015 -6.949 1.00 75.50 185 ARG A CA 1
ATOM 1546 C C . ARG A 1 185 ? 10.595 -7.617 -8.134 1.00 75.50 185 ARG A C 1
ATOM 1548 O O . ARG A 1 185 ? 11.204 -6.870 -8.898 1.00 75.50 185 ARG A O 1
ATOM 1555 N N . GLU A 1 186 ? 10.530 -8.932 -8.327 1.00 75.44 186 GLU A N 1
ATOM 1556 C CA . GLU A 1 186 ? 11.160 -9.588 -9.479 1.00 75.44 186 GLU A CA 1
ATOM 1557 C C . GLU A 1 186 ? 10.585 -9.102 -10.814 1.00 75.44 186 GLU A C 1
ATOM 1559 O O . GLU A 1 186 ? 11.334 -8.827 -11.755 1.00 75.44 186 GLU A O 1
ATOM 1564 N N . GLN A 1 187 ? 9.261 -8.969 -10.911 1.00 72.44 187 GLN A N 1
ATOM 1565 C CA . GLN A 1 187 ? 8.607 -8.478 -12.122 1.00 72.44 187 GLN A CA 1
ATOM 1566 C C . GLN A 1 187 ? 8.975 -7.017 -12.410 1.00 72.44 187 GLN A C 1
ATOM 1568 O O . GLN A 1 187 ? 9.327 -6.689 -13.547 1.00 72.44 187 GLN A O 1
ATOM 1573 N N . ALA A 1 188 ? 8.969 -6.158 -11.384 1.00 66.81 188 ALA A N 1
ATOM 1574 C CA . ALA A 1 188 ? 9.413 -4.770 -11.497 1.00 66.81 188 ALA A CA 1
ATOM 1575 C C . ALA A 1 188 ? 10.872 -4.685 -11.977 1.00 66.81 188 ALA A C 1
ATOM 1577 O O . ALA A 1 188 ? 11.192 -3.928 -12.894 1.00 66.81 188 ALA A O 1
ATOM 1578 N N . PHE A 1 189 ? 11.752 -5.523 -11.428 1.00 70.19 189 PHE A N 1
ATOM 1579 C CA . PHE A 1 189 ? 13.150 -5.593 -11.840 1.00 70.19 189 PHE A CA 1
ATOM 1580 C C . PHE A 1 189 ? 13.301 -6.006 -13.310 1.00 70.19 189 PHE A C 1
ATOM 1582 O O . PHE A 1 189 ? 14.029 -5.361 -14.057 1.00 70.19 189 PHE A O 1
ATOM 1589 N N . ARG A 1 190 ? 12.567 -7.019 -13.785 1.00 70.62 190 ARG A N 1
ATOM 1590 C CA . ARG A 1 190 ? 12.606 -7.411 -15.209 1.00 70.62 190 ARG A CA 1
ATOM 1591 C C . ARG A 1 190 ? 12.159 -6.280 -16.136 1.00 70.62 190 ARG A C 1
ATOM 1593 O O . ARG A 1 190 ? 12.799 -6.036 -17.156 1.00 70.62 190 ARG A O 1
ATOM 1600 N N . HIS A 1 191 ? 11.096 -5.559 -15.777 1.00 72.94 191 HIS A N 1
ATOM 1601 C CA . HIS A 1 191 ? 10.631 -4.407 -16.558 1.00 72.94 191 HIS A CA 1
ATOM 1602 C C . HIS A 1 191 ? 11.658 -3.269 -16.583 1.00 72.94 191 HIS A C 1
ATOM 1604 O O . HIS A 1 191 ? 11.802 -2.584 -17.597 1.00 72.94 191 HIS A O 1
ATOM 1610 N N . PHE A 1 192 ? 12.420 -3.093 -15.499 1.00 70.06 192 PHE A N 1
ATOM 1611 C CA . PHE A 1 192 ? 13.520 -2.128 -15.443 1.00 70.06 192 PHE A CA 1
ATOM 1612 C C . PHE A 1 192 ? 14.586 -2.439 -16.487 1.00 70.06 192 PHE A C 1
ATOM 1614 O O . PHE A 1 192 ? 14.936 -1.556 -17.268 1.00 70.06 192 PHE A O 1
ATOM 1621 N N . PHE A 1 193 ? 15.040 -3.693 -16.553 1.00 73.19 193 PHE A N 1
ATOM 1622 C CA . PHE A 1 193 ? 16.030 -4.117 -17.544 1.00 73.19 193 PHE A CA 1
ATOM 1623 C C . PHE A 1 193 ? 15.542 -3.894 -18.970 1.00 73.19 193 PHE A C 1
ATOM 1625 O O . PHE A 1 193 ? 16.260 -3.304 -19.767 1.00 73.19 193 PHE A O 1
ATOM 1632 N N . LEU A 1 194 ? 14.291 -4.250 -19.272 1.00 75.69 194 LEU A N 1
ATOM 1633 C CA . LEU A 1 194 ? 13.723 -4.013 -20.601 1.00 75.69 194 LEU A CA 1
ATOM 1634 C C . LEU A 1 194 ? 13.676 -2.521 -20.968 1.00 75.69 194 LEU A C 1
ATOM 1636 O O . LEU A 1 194 ? 13.897 -2.165 -22.125 1.00 75.69 194 LEU A O 1
ATOM 1640 N N . LYS A 1 195 ? 13.386 -1.629 -20.011 1.00 72.06 195 LYS A N 1
ATOM 1641 C CA . LYS A 1 195 ? 13.440 -0.175 -20.245 1.00 72.06 195 LYS A CA 1
ATOM 1642 C C . LYS A 1 195 ? 14.868 0.326 -20.426 1.00 72.06 195 LYS A C 1
ATOM 1644 O O . LYS A 1 195 ? 15.088 1.164 -21.295 1.00 72.06 195 LYS A O 1
ATOM 1649 N N . LEU A 1 196 ? 15.812 -0.178 -19.636 1.00 73.38 196 LEU A N 1
ATOM 1650 C CA . LEU A 1 196 ? 17.220 0.188 -19.740 1.00 73.38 196 LEU A CA 1
ATOM 1651 C C . LEU A 1 196 ? 17.799 -0.241 -21.093 1.00 73.38 196 LEU A C 1
ATOM 1653 O O . LEU A 1 196 ? 18.375 0.590 -21.781 1.00 73.38 196 LEU A O 1
ATOM 1657 N N . GLU A 1 197 ? 17.549 -1.476 -21.530 1.00 79.81 197 GLU A N 1
ATOM 1658 C CA . GLU A 1 197 ? 17.960 -1.974 -22.851 1.00 79.81 197 GLU A CA 1
ATOM 1659 C C . GLU A 1 197 ? 17.376 -1.128 -23.991 1.00 79.81 197 GLU A C 1
ATOM 1661 O O . GLU A 1 197 ? 18.066 -0.813 -24.961 1.00 79.81 197 GLU A O 1
ATOM 1666 N N . ARG A 1 198 ? 16.103 -0.721 -23.882 1.00 81.62 198 ARG A N 1
ATOM 1667 C CA . ARG A 1 198 ? 15.481 0.191 -24.856 1.00 81.62 198 ARG A CA 1
ATOM 1668 C C . ARG A 1 198 ? 16.163 1.553 -24.870 1.00 81.62 198 ARG A C 1
ATOM 1670 O O . ARG A 1 198 ? 16.478 2.043 -25.948 1.00 81.62 198 ARG A O 1
ATOM 1677 N N . TYR A 1 199 ? 16.417 2.128 -23.699 1.00 79.88 199 TYR A N 1
ATOM 1678 C CA . TYR A 1 199 ? 17.110 3.406 -23.571 1.00 79.88 199 TYR A CA 1
ATOM 1679 C C . TYR A 1 199 ? 18.535 3.343 -24.137 1.00 79.88 199 TYR A C 1
ATOM 1681 O O . TYR A 1 199 ? 18.942 4.225 -24.886 1.00 79.88 199 TYR A O 1
ATOM 1689 N N . GLU A 1 200 ? 19.289 2.284 -23.839 1.00 84.00 200 GLU A N 1
ATOM 1690 C CA . GLU A 1 200 ? 20.624 2.062 -24.401 1.00 84.00 200 GLU A CA 1
ATOM 1691 C C . GLU A 1 200 ? 20.577 1.932 -25.924 1.00 84.00 200 GLU A C 1
ATOM 1693 O O . GLU A 1 200 ? 21.412 2.507 -26.623 1.00 84.00 200 GLU A O 1
ATOM 1698 N N . LYS A 1 201 ? 19.574 1.225 -26.457 1.00 85.31 201 LYS A N 1
ATOM 1699 C CA . LYS A 1 201 ? 19.365 1.089 -27.899 1.00 85.31 201 LYS A CA 1
ATOM 1700 C C . LYS A 1 201 ? 19.033 2.429 -28.566 1.00 85.31 201 LYS A C 1
ATOM 1702 O O . LYS A 1 201 ? 19.582 2.711 -29.629 1.00 85.31 201 LYS A O 1
ATOM 1707 N N . GLU A 1 202 ? 18.163 3.239 -27.965 1.00 85.94 202 GLU A N 1
ATOM 1708 C CA . GLU A 1 202 ? 17.816 4.585 -28.447 1.00 85.94 202 GLU A CA 1
ATOM 1709 C C . GLU A 1 202 ? 19.022 5.528 -28.389 1.00 85.94 202 GLU A C 1
ATOM 1711 O O . GLU A 1 202 ? 19.382 6.126 -29.397 1.00 85.94 202 GLU A O 1
ATOM 1716 N N . SER A 1 203 ? 19.731 5.567 -27.262 1.00 87.00 203 SER A N 1
ATOM 1717 C CA . SER A 1 203 ? 20.953 6.362 -27.104 1.00 87.00 203 SER A CA 1
ATOM 1718 C C . SER A 1 203 ? 22.031 5.971 -28.123 1.00 87.00 203 SER A C 1
ATOM 1720 O O . SER A 1 203 ? 22.633 6.827 -28.775 1.00 87.00 203 SER A O 1
ATOM 1722 N N . ARG A 1 204 ? 22.241 4.663 -28.341 1.00 89.19 204 ARG A N 1
ATOM 1723 C CA . ARG A 1 204 ? 23.164 4.167 -29.370 1.00 89.19 204 ARG A CA 1
ATOM 1724 C C . ARG A 1 204 ? 22.717 4.583 -30.770 1.00 89.19 204 ARG A C 1
ATOM 1726 O O . ARG A 1 204 ? 23.560 4.987 -31.565 1.00 89.19 204 ARG A O 1
ATOM 1733 N N . LYS A 1 205 ? 21.420 4.492 -31.080 1.00 90.75 205 LYS A N 1
ATOM 1734 C CA . LYS A 1 205 ? 20.866 4.943 -32.363 1.00 90.75 205 LYS A CA 1
ATOM 1735 C C . LYS A 1 205 ? 21.191 6.417 -32.608 1.00 90.75 205 LYS A C 1
ATOM 1737 O O . LYS A 1 205 ? 21.686 6.736 -33.686 1.00 90.75 205 LYS A O 1
ATOM 1742 N N . ASP A 1 206 ? 20.935 7.279 -31.630 1.00 90.06 206 ASP A N 1
ATOM 1743 C CA . ASP A 1 206 ? 21.128 8.726 -31.760 1.00 90.06 206 ASP A CA 1
ATOM 1744 C C . ASP A 1 206 ? 22.609 9.072 -31.979 1.00 90.06 206 ASP A C 1
ATOM 1746 O O . ASP A 1 206 ? 22.948 9.760 -32.941 1.00 90.06 206 ASP A O 1
ATOM 1750 N N . LEU A 1 207 ? 23.514 8.481 -31.190 1.00 91.94 207 LEU A N 1
ATOM 1751 C CA . LEU A 1 207 ? 24.962 8.658 -31.365 1.00 91.94 207 LEU A CA 1
ATOM 1752 C C . LEU A 1 207 ? 25.456 8.182 -32.740 1.00 91.94 207 LEU A C 1
ATOM 1754 O O . LEU A 1 207 ? 26.291 8.836 -33.371 1.00 91.94 207 LEU A O 1
ATOM 1758 N N . THR A 1 208 ? 24.972 7.033 -33.219 1.00 92.38 208 THR A N 1
ATOM 1759 C CA . THR A 1 208 ? 25.347 6.518 -34.543 1.00 92.38 208 THR A CA 1
ATOM 1760 C C . THR A 1 208 ? 24.768 7.394 -35.659 1.00 92.38 208 THR A C 1
ATOM 1762 O O . THR A 1 208 ? 25.437 7.597 -36.674 1.00 92.38 208 THR A O 1
ATOM 1765 N N . LEU A 1 209 ? 23.570 7.960 -35.476 1.00 92.81 209 LEU A N 1
ATOM 1766 C CA . LEU A 1 209 ? 22.944 8.874 -36.432 1.00 92.81 209 LEU A CA 1
ATOM 1767 C C . LEU A 1 209 ? 23.738 10.177 -36.562 1.00 92.81 209 LEU A C 1
ATOM 1769 O O . LEU A 1 209 ? 24.014 10.597 -37.685 1.00 92.81 209 LEU A O 1
ATOM 1773 N N . ASP A 1 210 ? 24.171 10.765 -35.450 1.00 94.44 210 ASP A N 1
ATOM 1774 C CA . ASP A 1 210 ? 25.005 11.971 -35.457 1.00 94.44 210 ASP A CA 1
ATOM 1775 C C . ASP A 1 210 ? 26.316 11.732 -36.217 1.00 94.44 210 ASP A C 1
ATOM 1777 O O . ASP A 1 210 ? 26.653 12.465 -37.151 1.00 94.44 210 ASP A O 1
ATOM 1781 N N . ARG A 1 211 ? 27.010 10.628 -35.910 1.00 93.88 211 ARG A N 1
ATOM 1782 C CA . ARG A 1 211 ? 28.236 10.232 -36.625 1.00 93.88 211 ARG A CA 1
ATOM 1783 C C . ARG A 1 211 ? 27.989 10.006 -38.113 1.00 93.88 211 ARG A C 1
ATOM 1785 O O . ARG A 1 211 ? 28.820 10.377 -38.944 1.00 93.88 211 ARG A O 1
ATOM 1792 N N . PHE A 1 212 ? 26.859 9.394 -38.465 1.00 95.31 212 PHE A N 1
ATOM 1793 C CA . PHE A 1 212 ? 26.474 9.182 -39.856 1.00 95.31 212 PHE A CA 1
ATOM 1794 C C . PHE A 1 212 ? 26.290 10.519 -40.584 1.00 95.31 212 PHE A C 1
ATOM 1796 O O . PHE A 1 212 ? 26.822 10.688 -41.684 1.00 95.31 212 PHE A O 1
ATOM 1803 N N . LEU A 1 213 ? 25.581 11.474 -39.974 1.00 94.06 213 LEU A N 1
ATOM 1804 C CA . LEU A 1 213 ? 25.343 12.800 -40.544 1.00 94.06 213 LEU A CA 1
ATOM 1805 C C . LEU A 1 213 ? 26.653 13.573 -40.735 1.00 94.06 213 LEU A C 1
ATOM 1807 O O . LEU A 1 213 ? 26.864 14.154 -41.801 1.00 94.06 213 LEU A O 1
ATOM 1811 N N . GLU A 1 214 ? 27.569 13.512 -39.767 1.00 94.12 214 GLU A N 1
ATOM 1812 C CA . GLU A 1 214 ? 28.904 14.108 -39.883 1.00 94.12 214 GLU A CA 1
ATOM 1813 C C . GLU A 1 214 ? 29.718 13.497 -41.032 1.00 94.12 214 GLU A C 1
ATOM 1815 O O . GLU A 1 214 ? 30.293 14.222 -41.851 1.00 94.12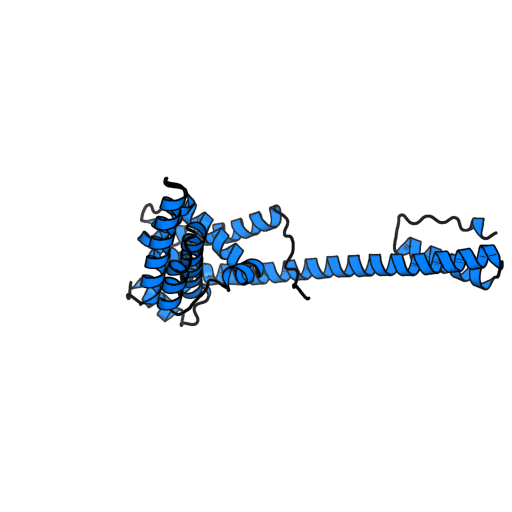 214 GLU A O 1
ATOM 1820 N N . ALA A 1 215 ? 29.774 12.164 -41.118 1.00 92.19 215 ALA A N 1
ATOM 1821 C CA . ALA A 1 215 ? 30.494 11.463 -42.179 1.00 92.19 215 ALA A CA 1
ATOM 1822 C C . ALA A 1 215 ? 29.897 11.782 -43.559 1.00 92.19 215 ALA A C 1
ATOM 1824 O O . ALA A 1 215 ? 30.628 12.067 -44.511 1.00 92.19 215 ALA A O 1
ATOM 1825 N N . TYR A 1 216 ? 28.566 11.815 -43.657 1.00 91.50 216 TYR A N 1
ATOM 1826 C CA . TYR A 1 216 ? 27.866 12.154 -44.891 1.00 91.50 216 TYR A CA 1
ATOM 1827 C C . TYR A 1 216 ? 28.116 13.607 -45.315 1.00 91.50 216 TYR A C 1
ATOM 1829 O O . TYR A 1 216 ? 28.388 13.870 -46.487 1.00 91.50 216 TYR A O 1
ATOM 1837 N N . GLN A 1 217 ? 28.124 14.557 -44.376 1.00 92.31 217 GLN A N 1
ATOM 1838 C CA . GLN A 1 217 ? 28.483 15.949 -44.654 1.00 92.31 217 GLN A CA 1
ATOM 1839 C C . GLN A 1 217 ? 29.937 16.084 -45.131 1.00 92.31 217 GLN A C 1
ATOM 1841 O O . GLN A 1 217 ? 30.210 16.823 -46.083 1.00 92.31 217 GLN A O 1
ATOM 1846 N N . LYS A 1 218 ? 30.880 15.358 -44.514 1.00 90.94 218 LYS A N 1
ATOM 1847 C CA . LYS A 1 218 ? 32.283 15.312 -44.963 1.00 90.94 218 LYS A CA 1
ATOM 1848 C C . LYS A 1 218 ? 32.393 14.760 -46.381 1.00 90.94 218 LYS A C 1
ATOM 1850 O O . LYS A 1 218 ? 33.126 15.329 -47.188 1.00 90.94 218 LYS A O 1
ATOM 1855 N N . TRP A 1 219 ? 31.643 13.708 -46.709 1.00 90.12 219 TRP A N 1
ATOM 1856 C CA . TRP A 1 219 ? 31.573 13.184 -48.072 1.00 90.12 219 TRP A CA 1
ATOM 1857 C C . TRP A 1 219 ? 31.041 14.232 -49.055 1.00 90.12 219 TRP A C 1
ATOM 1859 O O . TRP A 1 219 ? 31.675 14.467 -50.082 1.00 90.12 219 TRP A O 1
ATOM 1869 N N . LEU A 1 220 ? 29.929 14.903 -48.737 1.00 89.88 220 LEU A N 1
ATOM 1870 C CA . LEU A 1 220 ? 29.342 15.928 -49.607 1.00 89.88 220 LEU A CA 1
ATOM 1871 C C . LEU A 1 220 ? 30.314 17.082 -49.896 1.00 89.88 220 LEU A C 1
ATOM 1873 O O . LEU A 1 220 ? 30.353 17.554 -51.032 1.00 89.88 220 LEU A O 1
ATOM 1877 N N . SER A 1 221 ? 31.108 17.490 -48.901 1.00 91.25 221 SER A N 1
ATOM 1878 C CA . SER A 1 221 ? 32.044 18.617 -49.006 1.00 91.25 221 SER A CA 1
ATOM 1879 C C . SER A 1 221 ? 33.398 18.252 -49.624 1.00 91.25 221 SER A C 1
ATOM 1881 O O . SER A 1 221 ? 33.899 18.980 -50.475 1.00 91.25 221 SER A O 1
ATOM 1883 N N . LEU A 1 222 ? 34.019 17.154 -49.181 1.00 89.38 222 LEU A N 1
ATOM 1884 C CA . LEU A 1 222 ? 35.420 16.824 -49.487 1.00 89.38 222 LEU A CA 1
ATOM 1885 C C . LEU A 1 222 ? 35.572 15.643 -50.452 1.00 89.38 222 LEU A C 1
ATOM 1887 O O . LEU A 1 222 ? 36.651 15.452 -51.006 1.00 89.38 222 LEU A O 1
ATOM 1891 N N . ARG A 1 223 ? 34.513 14.842 -50.639 1.00 87.38 223 ARG A N 1
ATOM 1892 C CA . ARG A 1 223 ? 34.484 13.655 -51.513 1.00 87.38 223 ARG A CA 1
ATOM 1893 C C . ARG A 1 223 ? 35.623 12.661 -51.250 1.00 87.38 223 ARG A C 1
ATOM 1895 O O . ARG A 1 223 ? 36.133 12.024 -52.170 1.00 87.38 223 ARG A O 1
ATOM 1902 N N . THR A 1 224 ? 36.015 12.499 -49.985 1.00 89.19 224 THR A N 1
ATOM 1903 C CA . THR A 1 224 ? 37.096 11.579 -49.605 1.00 89.19 224 THR A CA 1
ATOM 1904 C C . THR A 1 224 ? 36.621 10.118 -49.550 1.00 89.19 224 THR A C 1
ATOM 1906 O O . THR A 1 224 ? 35.523 9.837 -49.054 1.00 89.19 224 THR A O 1
ATOM 1909 N N . PRO A 1 225 ? 37.438 9.151 -50.011 1.00 87.75 225 PRO A N 1
ATOM 1910 C CA . PRO A 1 225 ? 37.129 7.720 -49.910 1.00 87.75 225 PRO A CA 1
ATOM 1911 C C . PRO A 1 225 ? 36.901 7.229 -48.472 1.00 87.75 225 PRO A C 1
ATOM 1913 O O . PRO A 1 225 ? 36.156 6.274 -48.246 1.00 87.75 225 PRO A O 1
ATOM 1916 N N . GLU A 1 226 ? 37.537 7.866 -47.491 1.00 88.44 226 GLU A N 1
ATOM 1917 C CA . GLU A 1 226 ? 37.407 7.575 -46.060 1.00 88.44 226 GLU A CA 1
ATOM 1918 C C . GLU A 1 226 ? 36.001 7.913 -45.567 1.00 88.44 226 GLU A C 1
ATOM 1920 O O . GLU A 1 226 ? 35.339 7.048 -44.997 1.00 88.44 226 GLU A O 1
ATOM 1925 N N . ALA A 1 227 ? 35.512 9.121 -45.874 1.00 87.19 227 ALA A N 1
ATOM 1926 C CA . ALA A 1 227 ? 34.170 9.552 -45.495 1.00 87.19 227 ALA A CA 1
ATOM 1927 C C . ALA A 1 227 ? 33.099 8.661 -46.139 1.00 87.19 227 ALA A C 1
ATOM 1929 O O . ALA A 1 227 ? 32.158 8.248 -45.472 1.00 87.19 227 ALA A O 1
ATOM 1930 N N . ARG A 1 228 ? 33.287 8.265 -47.408 1.00 89.62 228 ARG A N 1
ATOM 1931 C CA . ARG A 1 228 ? 32.386 7.326 -48.099 1.00 89.62 228 ARG A CA 1
ATOM 1932 C C . ARG A 1 228 ? 32.283 5.976 -47.387 1.00 89.62 228 ARG A C 1
ATOM 1934 O O . ARG A 1 228 ? 31.183 5.447 -47.234 1.00 89.62 228 ARG A O 1
ATOM 1941 N N . ARG A 1 229 ? 33.421 5.403 -46.981 1.00 91.06 229 ARG A N 1
ATOM 1942 C CA . ARG A 1 229 ? 33.464 4.118 -46.262 1.00 91.06 229 ARG A CA 1
ATOM 1943 C C . ARG A 1 229 ? 32.809 4.225 -44.889 1.00 91.06 229 ARG A C 1
ATOM 1945 O O . ARG A 1 229 ? 32.033 3.346 -44.530 1.00 91.06 229 ARG A O 1
ATOM 1952 N N . GLU A 1 230 ? 33.089 5.302 -44.162 1.00 91.25 230 GLU A N 1
ATOM 1953 C CA . GLU A 1 230 ? 32.514 5.556 -42.840 1.00 91.25 230 GLU A CA 1
ATOM 1954 C C . GLU A 1 230 ? 30.989 5.735 -42.910 1.00 91.25 230 GLU A C 1
ATOM 1956 O O . GLU A 1 230 ? 30.265 5.089 -42.156 1.00 91.25 230 GLU A O 1
ATOM 1961 N N . THR A 1 231 ? 30.479 6.505 -43.879 1.00 91.50 231 THR A N 1
ATOM 1962 C CA . THR A 1 231 ? 29.033 6.662 -44.099 1.00 91.50 231 THR A CA 1
ATOM 1963 C C . THR A 1 231 ? 28.343 5.331 -44.404 1.00 91.50 231 THR A C 1
ATOM 1965 O O . THR A 1 231 ? 27.271 5.070 -43.864 1.00 91.50 231 THR A O 1
ATOM 1968 N N . LEU A 1 232 ? 28.936 4.470 -45.241 1.00 92.38 232 LEU A N 1
ATOM 1969 C CA . LEU A 1 232 ? 28.363 3.154 -45.557 1.00 92.38 232 LEU A CA 1
ATOM 1970 C C . LEU A 1 232 ? 28.338 2.221 -44.342 1.00 92.38 232 LEU A C 1
ATOM 1972 O O . LEU A 1 232 ? 27.337 1.542 -44.122 1.00 92.38 232 LEU A O 1
ATOM 1976 N N . ALA A 1 233 ? 29.415 2.199 -43.553 1.00 92.69 233 ALA A N 1
ATOM 1977 C CA . ALA A 1 233 ? 29.490 1.381 -42.346 1.00 92.69 233 ALA A CA 1
ATOM 1978 C C . ALA A 1 233 ? 28.435 1.808 -41.313 1.00 92.69 233 ALA A C 1
ATOM 1980 O O . ALA A 1 233 ? 27.683 0.971 -40.817 1.00 92.69 233 ALA A O 1
ATOM 1981 N N . LEU A 1 234 ? 28.319 3.116 -41.059 1.00 94.06 234 LEU A N 1
ATOM 1982 C CA . LEU A 1 234 ? 27.344 3.666 -40.116 1.00 94.06 234 LEU A CA 1
ATOM 1983 C C . LEU A 1 234 ? 25.899 3.503 -40.609 1.00 94.06 234 LEU A C 1
ATOM 1985 O O . LEU A 1 234 ? 25.009 3.255 -39.805 1.00 94.06 234 LEU A O 1
ATOM 1989 N N . ALA A 1 235 ? 25.653 3.576 -41.922 1.00 92.56 235 ALA A N 1
ATOM 1990 C CA . ALA A 1 235 ? 24.336 3.288 -42.493 1.00 92.56 235 ALA A CA 1
ATOM 1991 C C . ALA A 1 235 ? 23.915 1.822 -42.290 1.00 92.56 235 ALA A C 1
ATOM 1993 O O . ALA A 1 235 ? 22.739 1.557 -42.042 1.00 92.56 235 ALA A O 1
ATOM 1994 N N . GLY A 1 236 ? 24.862 0.881 -42.384 1.00 91.12 236 GLY A N 1
ATOM 1995 C CA . GLY A 1 236 ? 24.623 -0.531 -42.075 1.00 91.12 236 GLY A CA 1
ATOM 1996 C C . GLY A 1 236 ? 24.301 -0.743 -40.597 1.00 91.12 236 GLY A C 1
ATOM 1997 O O . GLY A 1 236 ? 23.295 -1.365 -40.272 1.00 91.12 236 GLY A O 1
ATOM 1998 N N . GLU A 1 237 ? 25.093 -0.142 -39.709 1.00 91.62 237 GLU A N 1
ATOM 1999 C CA . GLU A 1 237 ? 24.856 -0.203 -38.264 1.00 91.62 237 GLU A CA 1
ATOM 2000 C C . GLU A 1 237 ? 23.495 0.410 -37.874 1.00 91.62 237 GLU A C 1
ATOM 2002 O O . GLU A 1 237 ? 22.748 -0.174 -37.090 1.00 91.62 237 GLU A O 1
ATOM 2007 N N . LEU A 1 238 ? 23.114 1.545 -38.469 1.00 91.69 238 LEU A N 1
ATOM 2008 C CA . LEU A 1 238 ? 21.802 2.162 -38.246 1.00 91.69 238 LEU A CA 1
ATOM 2009 C C . LEU A 1 238 ? 20.644 1.295 -38.740 1.00 91.69 238 LEU A C 1
ATOM 2011 O O . LEU A 1 238 ? 19.597 1.294 -38.100 1.00 91.69 238 LEU A O 1
ATOM 2015 N N . ALA A 1 239 ? 20.814 0.547 -39.832 1.00 90.81 239 ALA A N 1
ATOM 2016 C CA . ALA A 1 239 ? 19.786 -0.366 -40.331 1.00 90.81 239 ALA A CA 1
ATOM 2017 C C . ALA A 1 239 ? 19.573 -1.584 -39.410 1.00 90.81 239 ALA A C 1
ATOM 2019 O O . ALA A 1 239 ? 18.457 -2.097 -39.328 1.00 90.81 239 ALA A O 1
ATOM 2020 N N . GLU A 1 240 ? 20.614 -2.032 -38.697 1.00 89.62 240 GLU A N 1
ATOM 2021 C CA . GLU A 1 240 ? 20.501 -3.088 -37.679 1.00 89.62 240 GLU A CA 1
ATOM 2022 C C . GLU A 1 240 ? 19.834 -2.581 -36.392 1.00 89.62 240 GLU A C 1
ATOM 2024 O O . GLU A 1 240 ? 19.030 -3.286 -35.775 1.00 89.62 240 GLU A O 1
ATOM 2029 N N . ILE A 1 241 ? 20.145 -1.348 -35.979 1.00 88.31 241 ILE A N 1
ATOM 2030 C CA . ILE A 1 241 ? 19.596 -0.748 -34.757 1.00 88.31 241 ILE A CA 1
ATOM 2031 C C . ILE A 1 241 ? 18.145 -0.289 -34.975 1.00 88.31 241 ILE A C 1
ATOM 2033 O O . ILE A 1 241 ? 17.279 -0.568 -34.140 1.00 88.31 241 ILE A O 1
ATOM 2037 N N . ASP A 1 242 ? 17.860 0.379 -36.093 1.00 87.69 242 ASP A N 1
ATOM 2038 C CA . ASP A 1 242 ? 16.549 0.921 -36.447 1.00 87.69 242 ASP A CA 1
ATOM 2039 C C . ASP A 1 242 ? 16.037 0.348 -37.783 1.00 87.69 242 ASP A C 1
ATOM 2041 O O . ASP A 1 242 ? 16.405 0.832 -38.857 1.00 87.69 242 ASP A O 1
ATOM 2045 N N . PRO A 1 243 ? 15.098 -0.618 -37.747 1.00 86.38 243 PRO A N 1
ATOM 2046 C CA . PRO A 1 243 ? 14.485 -1.185 -38.948 1.00 86.38 243 PRO A CA 1
ATOM 2047 C C . PRO A 1 243 ? 13.745 -0.173 -39.835 1.00 86.38 243 PRO A C 1
ATOM 2049 O O . PRO A 1 243 ? 13.429 -0.491 -40.986 1.00 86.38 243 PRO A O 1
ATOM 2052 N N . ASN A 1 244 ? 13.437 1.025 -39.329 1.00 89.44 244 ASN A N 1
ATOM 2053 C CA . ASN A 1 244 ? 12.813 2.106 -40.092 1.00 89.44 244 ASN A CA 1
ATOM 2054 C C . ASN A 1 244 ? 13.831 3.055 -40.731 1.00 89.44 244 ASN A C 1
ATOM 2056 O O . ASN A 1 244 ? 13.439 3.887 -41.550 1.00 89.44 244 ASN A O 1
ATOM 2060 N N . PHE A 1 245 ? 15.122 2.930 -40.414 1.00 90.56 245 PHE A N 1
ATOM 2061 C CA . PHE A 1 245 ? 16.161 3.701 -41.079 1.00 90.56 245 PHE A CA 1
ATOM 2062 C C . PHE A 1 245 ? 16.198 3.353 -42.574 1.00 90.56 245 PHE A C 1
ATOM 2064 O O . PHE A 1 245 ? 16.113 2.190 -42.988 1.00 90.56 245 PHE A O 1
ATOM 2071 N N . ARG A 1 246 ? 16.270 4.385 -43.416 1.00 89.88 246 ARG A N 1
ATOM 2072 C CA . ARG A 1 246 ? 16.302 4.263 -44.876 1.00 89.88 246 ARG A CA 1
ATOM 2073 C C . ARG A 1 246 ? 17.387 5.184 -45.411 1.00 89.88 246 ARG A C 1
ATOM 2075 O O . ARG A 1 246 ? 17.272 6.403 -45.324 1.00 89.88 246 ARG A O 1
ATOM 2082 N N . PHE A 1 247 ? 18.411 4.595 -46.010 1.00 90.56 247 PHE A N 1
ATOM 2083 C CA . PHE A 1 247 ? 19.456 5.308 -46.731 1.00 90.56 247 PHE A CA 1
ATOM 2084 C C . PHE A 1 247 ? 19.705 4.604 -48.061 1.00 90.56 247 PHE A C 1
ATOM 2086 O O . PHE A 1 247 ? 19.682 3.378 -48.122 1.00 90.56 247 PHE A O 1
ATOM 2093 N N . ASP A 1 248 ? 19.913 5.383 -49.118 1.00 88.06 248 ASP A N 1
ATOM 2094 C CA . ASP A 1 248 ? 20.191 4.872 -50.457 1.00 88.06 248 ASP A CA 1
ATOM 2095 C C . ASP A 1 248 ? 21.699 4.994 -50.739 1.00 88.06 248 ASP A C 1
ATOM 2097 O O . ASP A 1 248 ? 22.184 6.112 -50.956 1.00 88.06 248 ASP A O 1
ATOM 2101 N N . PRO A 1 249 ? 22.451 3.875 -50.750 1.00 83.69 249 PRO A N 1
ATOM 2102 C CA . PRO A 1 249 ? 23.894 3.884 -50.982 1.00 83.69 249 PRO A CA 1
ATOM 2103 C C . PRO A 1 249 ? 24.303 4.451 -52.345 1.00 83.69 249 PRO A C 1
ATOM 2105 O O . PRO A 1 249 ? 25.441 4.895 -52.499 1.00 83.69 249 PRO A O 1
ATOM 2108 N N . SER A 1 250 ? 23.397 4.471 -53.331 1.00 82.56 250 SER A N 1
ATOM 2109 C CA . SER A 1 250 ? 23.673 5.017 -54.666 1.00 82.56 250 SER A CA 1
ATOM 2110 C C . SER A 1 250 ? 23.956 6.523 -54.643 1.00 82.56 250 SER A C 1
ATOM 2112 O O . SER A 1 250 ? 24.656 7.033 -55.514 1.00 82.56 250 SER A O 1
ATOM 2114 N N . LYS A 1 251 ? 23.519 7.230 -53.590 1.00 77.69 251 LYS A N 1
ATOM 2115 C CA . LYS A 1 251 ? 23.815 8.656 -53.361 1.00 77.69 251 LYS A CA 1
ATOM 2116 C C . LYS A 1 251 ? 25.286 8.936 -53.030 1.00 77.69 251 LYS A C 1
ATOM 2118 O O . LYS A 1 251 ? 25.695 10.095 -52.976 1.00 77.69 251 LYS A O 1
ATOM 2123 N N . LEU A 1 252 ? 26.078 7.888 -52.802 1.00 79.50 252 LEU A N 1
ATOM 2124 C CA . LEU A 1 252 ? 27.526 7.954 -52.594 1.00 79.50 252 LEU A CA 1
ATOM 2125 C C . LEU A 1 252 ? 28.327 7.605 -53.864 1.00 79.50 252 LEU A C 1
ATOM 2127 O O . LEU A 1 252 ? 29.521 7.305 -53.759 1.00 79.50 252 LEU A O 1
ATOM 2131 N N . GLY A 1 253 ? 27.663 7.564 -55.026 1.00 64.94 253 GLY A N 1
ATOM 2132 C CA . GLY A 1 253 ? 28.276 7.448 -56.353 1.00 64.94 253 GLY A CA 1
ATOM 2133 C C . GLY A 1 253 ? 29.016 8.702 -56.797 1.00 64.94 253 GLY A C 1
ATOM 2134 O O . GLY A 1 253 ? 28.717 9.806 -56.277 1.0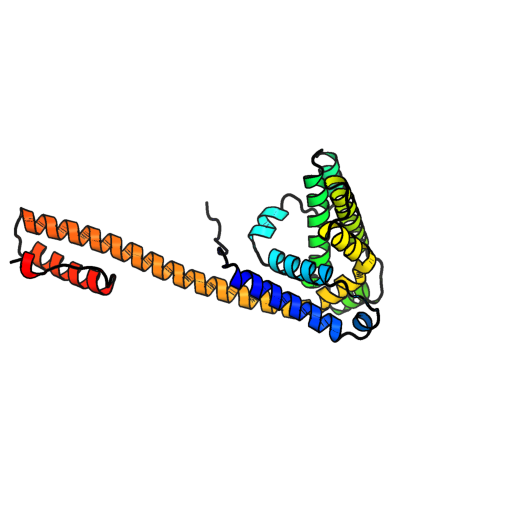0 64.94 253 GLY A O 1
#

Foldseek 3Di:
DDDPPPDPDDPVRLVVQLVLQLVLLVVLQVPDPVNVVPPPPPSLLSSVVSVLLSLVLDVVSCVVLVVLEDPDPVVLVVVLVVDPDLVVNLSSLVSHLSCLLLCLAQVDPDPLVVSCCCLVVVPDDVSLVSSLVSLLRSLVSVCVVVVHDDSSSVSSPVCSVPVSSVSSSRNSCNVVSVVSSVVSVVVSVVVVVVVVVVVVLVVVLVVLVVQLVVLVVCCVPPVDPVSLVSNVVSQVVNCVSDVPRDDDNVVND

Sequence (253 aa):
MGGFLFFQLSNEERESAIRYLLEAILKVRDSDPELARGNFFDEDVNVYLAHLLFAMSLPEYHDMADPFLSSEPKEITEWVKQTDDPMLRYFIYKVNADHRLVHSTIFSDRPAAEIKRIIFRREENGESRLAVAYYDHASRYHKGIYHKRTGVGEVLDKIAARFDVYSRVLFRIREDYFQFVDCFREQAFRHFFLKLERYEKESRKDLTLDRFLEAYQKWLSLRTPEARRETLALAGELAEIDPNFRFDPSKLG

Radius of gyration: 28.45 Å; Cα contacts (8 Å, |Δi|>4): 209; chains: 1; bounding box: 60×45×82 Å